Protein AF-A0A2R8AJE0-F1 (afdb_monomer_lite)

Organism: NCBI:txid1639690

Secondary structure (DSSP, 8-state):
-PPPGGGS----HHHHHHTTSPP----TT-----HHHHHHHHHHHHTTS-HHHHHHHHHHHHHHHHHHHHHHHHHHHHHHHHHHHHHHTT--SPPPS-HHHHHHHHHHHHHHHHHHHHT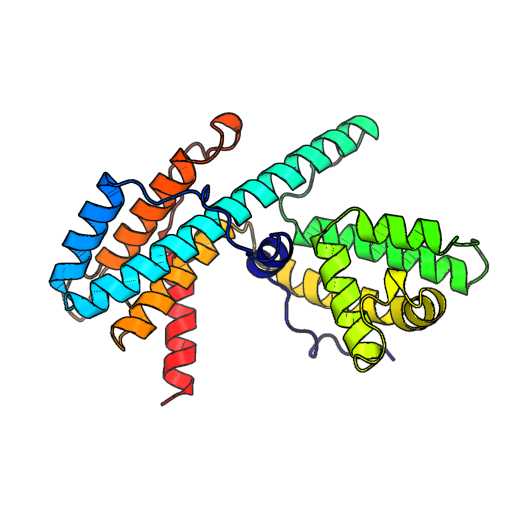TS----HHHHHHHHHTSHHHHHHHHHHHHHHTTTSSSSHHHH-HHHHHHHHHHHHHHHHHHHHHHHTS-S--HHHHHHHHHHHHHHHHHHSSPPPPS-BTTTTB--THHHHHHHHHHHHHHHHS-GGGS-SS---THHHHHHHHHHHHHHHHHT-

Structure (mmCIF, N/CA/C/O backbone):
data_AF-A0A2R8AJE0-F1
#
_entry.id   AF-A0A2R8AJE0-F1
#
loop_
_atom_site.group_PDB
_atom_site.id
_atom_site.type_symbol
_atom_site.label_atom_id
_atom_site.label_alt_id
_atom_site.label_comp_id
_atom_site.label_asym_id
_atom_site.label_entity_id
_atom_site.label_seq_id
_atom_site.pdbx_PDB_ins_code
_atom_site.Cartn_x
_atom_site.Cartn_y
_atom_site.Cartn_z
_atom_site.occupancy
_atom_site.B_iso_or_equiv
_atom_site.auth_seq_id
_atom_site.auth_comp_id
_atom_site.auth_asym_id
_atom_site.auth_atom_id
_atom_site.pdbx_PDB_model_num
ATOM 1 N N . MET A 1 1 ? -8.161 -15.740 24.443 1.00 36.78 1 MET A N 1
ATOM 2 C CA . MET A 1 1 ? -6.835 -16.372 24.273 1.00 36.78 1 MET A CA 1
ATOM 3 C C . MET A 1 1 ? -5.973 -15.339 23.579 1.00 36.78 1 MET A C 1
ATOM 5 O O . MET A 1 1 ? -6.320 -14.970 22.469 1.00 36.78 1 MET A O 1
ATOM 9 N N . SER A 1 2 ? -4.951 -14.802 24.247 1.00 36.38 2 SER A N 1
ATOM 10 C CA . SER A 1 2 ? -4.031 -13.832 23.642 1.00 36.38 2 SER A CA 1
ATOM 11 C C . SER A 1 2 ? -3.295 -14.514 22.491 1.00 36.38 2 SER A C 1
ATOM 13 O O . SER A 1 2 ? -2.619 -15.521 22.718 1.00 36.38 2 SER A O 1
ATOM 15 N N . CYS A 1 3 ? -3.469 -14.017 21.269 1.00 38.00 3 CYS A N 1
ATOM 16 C CA . CYS A 1 3 ? -2.674 -14.465 20.133 1.00 38.00 3 CYS A CA 1
ATOM 17 C C . CYS A 1 3 ? -1.205 -14.131 20.452 1.00 38.00 3 CYS A C 1
ATOM 19 O O . CYS A 1 3 ? -0.924 -12.968 20.743 1.00 38.00 3 CYS A O 1
ATOM 21 N N . PRO A 1 4 ? -0.278 -15.103 20.510 1.00 47.00 4 PRO A N 1
ATOM 22 C CA . PRO A 1 4 ? 1.131 -14.777 20.683 1.00 47.00 4 PRO A CA 1
ATOM 23 C C . PRO A 1 4 ? 1.577 -13.883 19.5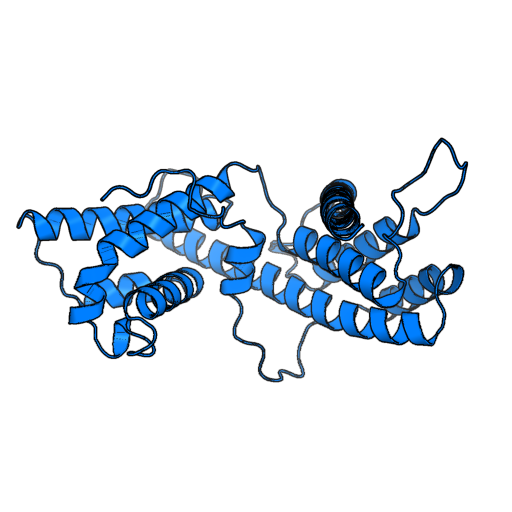17 1.00 47.00 4 PRO A C 1
ATOM 25 O O . PRO A 1 4 ? 1.268 -14.187 18.364 1.00 47.00 4 PRO A O 1
ATOM 28 N N . ASP A 1 5 ? 2.297 -12.800 19.834 1.00 49.22 5 ASP A N 1
ATOM 29 C CA . ASP A 1 5 ? 2.749 -11.745 18.905 1.00 49.22 5 ASP A CA 1
ATOM 30 C C . ASP A 1 5 ? 3.415 -12.278 17.612 1.00 49.22 5 ASP A C 1
ATOM 32 O O . ASP A 1 5 ? 3.471 -11.575 16.604 1.00 49.22 5 ASP A O 1
ATOM 36 N N . ASP A 1 6 ? 3.887 -13.527 17.620 1.00 51.53 6 ASP A N 1
ATOM 37 C CA . ASP A 1 6 ? 4.621 -14.178 16.533 1.00 51.53 6 ASP A CA 1
ATOM 38 C C . ASP A 1 6 ? 3.757 -14.678 15.354 1.00 51.53 6 ASP A C 1
ATOM 40 O O . ASP A 1 6 ? 4.317 -15.070 14.331 1.00 51.53 6 ASP A O 1
ATOM 44 N N . TYR A 1 7 ? 2.418 -14.683 15.451 1.00 57.47 7 TYR A N 1
ATOM 45 C CA . TYR A 1 7 ? 1.543 -15.237 14.392 1.00 57.47 7 TYR A CA 1
ATOM 46 C C . TYR A 1 7 ? 0.877 -14.208 13.468 1.00 57.47 7 TYR A C 1
ATOM 48 O O . TYR A 1 7 ? 0.262 -14.592 12.473 1.00 57.47 7 TYR A O 1
ATOM 56 N N . CYS A 1 8 ? 0.992 -12.913 13.759 1.00 65.12 8 CYS A N 1
ATOM 57 C CA . CYS A 1 8 ? 0.339 -11.873 12.966 1.00 65.12 8 CYS A CA 1
ATOM 58 C C . CYS A 1 8 ? 1.297 -11.285 11.917 1.00 65.12 8 CYS A C 1
ATOM 60 O O . CYS A 1 8 ? 2.291 -10.656 12.294 1.00 65.12 8 CYS A O 1
ATOM 62 N N . PRO A 1 9 ? 1.034 -11.445 10.603 1.00 80.69 9 PRO A N 1
ATOM 63 C CA . PRO A 1 9 ? 1.871 -10.831 9.582 1.00 80.69 9 PRO A CA 1
ATOM 64 C C . PRO A 1 9 ? 1.819 -9.303 9.706 1.00 80.69 9 PRO A C 1
ATOM 66 O O . PRO A 1 9 ? 0.759 -8.706 9.883 1.00 80.69 9 PRO A O 1
ATOM 69 N N . ALA A 1 10 ? 2.978 -8.651 9.609 1.00 85.88 10 ALA A N 1
ATOM 70 C CA . ALA A 1 10 ? 3.053 -7.199 9.711 1.00 85.88 10 ALA A CA 1
ATOM 71 C C . ALA A 1 10 ? 2.304 -6.524 8.548 1.00 85.88 10 ALA A C 1
ATOM 73 O O . ALA A 1 10 ? 2.638 -6.742 7.382 1.00 85.88 10 ALA A O 1
ATOM 74 N N . LEU A 1 11 ? 1.345 -5.650 8.865 1.00 87.75 11 LEU A N 1
ATOM 75 C CA . LEU A 1 11 ? 0.641 -4.844 7.867 1.00 87.75 11 LEU A CA 1
ATOM 76 C C . LEU A 1 11 ? 1.473 -3.605 7.529 1.00 87.75 11 LEU A C 1
ATOM 78 O O . LEU A 1 11 ? 1.475 -2.608 8.254 1.00 87.75 11 LEU A O 1
ATOM 82 N N . GLU A 1 12 ? 2.231 -3.685 6.436 1.00 86.75 12 GLU A N 1
ATOM 83 C CA . GLU A 1 12 ? 3.050 -2.572 5.960 1.00 86.75 12 GLU A CA 1
ATOM 84 C C . GLU A 1 12 ? 2.194 -1.400 5.469 1.00 86.75 12 GLU A C 1
ATOM 86 O O . GLU A 1 12 ? 1.116 -1.586 4.907 1.00 86.75 12 GLU A O 1
ATOM 91 N N . GLU A 1 13 ? 2.723 -0.180 5.595 1.00 85.81 13 GLU A N 1
ATOM 92 C CA . GLU A 1 13 ? 2.052 1.040 5.129 1.00 85.81 13 GLU A CA 1
ATOM 93 C C . GLU A 1 13 ? 1.597 0.939 3.664 1.00 85.81 13 GLU A C 1
ATOM 95 O O . GLU A 1 13 ? 0.518 1.404 3.305 1.00 85.81 13 GLU A O 1
ATOM 100 N N . THR A 1 14 ? 2.410 0.304 2.819 1.00 83.62 14 THR A N 1
ATOM 101 C CA . THR A 1 14 ? 2.104 0.054 1.407 1.00 83.62 14 THR A CA 1
ATOM 102 C C . THR A 1 14 ? 0.804 -0.731 1.243 1.00 83.62 14 THR A C 1
ATOM 104 O O . THR A 1 14 ? -0.043 -0.334 0.448 1.00 83.62 14 THR A O 1
ATOM 107 N N . LEU A 1 15 ? 0.620 -1.795 2.030 1.00 86.12 15 LEU A N 1
ATOM 108 C CA . LEU A 1 15 ? -0.577 -2.634 1.998 1.00 86.12 15 LEU A CA 1
ATOM 109 C C . LEU A 1 15 ? -1.791 -1.894 2.573 1.00 86.12 15 LEU A C 1
ATOM 111 O O . LEU A 1 15 ? -2.867 -1.912 1.983 1.00 86.12 15 LEU A O 1
ATOM 115 N N . LEU A 1 16 ? -1.610 -1.187 3.692 1.00 88.19 16 LEU A N 1
ATOM 116 C CA . LEU A 1 16 ? -2.672 -0.369 4.289 1.00 88.19 16 LEU A CA 1
ATOM 117 C C . LEU A 1 16 ? -3.170 0.699 3.308 1.00 88.19 16 LEU A C 1
ATOM 119 O O . LEU A 1 16 ? -4.370 0.910 3.170 1.00 88.19 16 LEU A O 1
ATOM 123 N N . THR A 1 17 ? -2.250 1.332 2.581 1.00 86.81 17 THR A N 1
ATOM 124 C CA . THR A 1 17 ? -2.582 2.336 1.564 1.00 86.81 17 THR A CA 1
ATOM 125 C C . THR A 1 17 ? -3.307 1.700 0.377 1.00 86.81 17 THR A C 1
ATOM 127 O O . THR A 1 17 ? -4.302 2.252 -0.079 1.00 86.81 17 THR A O 1
ATOM 130 N N . SER A 1 18 ? -2.868 0.528 -0.106 1.00 84.44 18 SER A N 1
ATOM 131 C CA . SER A 1 18 ? -3.540 -0.144 -1.228 1.00 84.44 18 SER A CA 1
ATOM 132 C C . SER A 1 18 ? -4.960 -0.589 -0.884 1.00 84.44 18 SER A C 1
ATOM 134 O O . SER A 1 18 ? -5.849 -0.504 -1.725 1.00 84.44 18 SER A O 1
ATOM 136 N N . LEU A 1 19 ? -5.196 -0.999 0.365 1.00 85.94 19 LEU A N 1
ATOM 137 C CA . LEU A 1 19 ? -6.532 -1.343 0.853 1.00 85.94 19 LEU A CA 1
ATOM 138 C C . LEU A 1 19 ? -7.475 -0.137 0.911 1.00 85.94 19 LEU A C 1
ATOM 140 O O . LEU A 1 19 ? -8.677 -0.336 1.002 1.00 85.94 19 LEU A O 1
ATOM 144 N N . GLY A 1 20 ? -6.981 1.099 0.845 1.00 80.69 20 GLY A N 1
ATOM 145 C CA . GLY A 1 20 ? -7.824 2.298 0.808 1.00 80.69 20 GLY A CA 1
ATOM 146 C C . GLY A 1 20 ? -8.333 2.664 -0.584 1.00 80.69 20 GLY A C 1
ATOM 147 O O . GLY A 1 20 ? -9.181 3.542 -0.713 1.00 80.69 20 GLY A O 1
ATOM 148 N N . ILE A 1 21 ? -7.829 2.005 -1.629 1.00 81.06 21 ILE A N 1
ATOM 149 C CA . ILE A 1 21 ? -8.121 2.344 -3.025 1.00 81.06 21 ILE A CA 1
ATOM 150 C C . ILE A 1 21 ? -9.290 1.496 -3.512 1.00 81.06 21 ILE A C 1
ATOM 152 O O . ILE A 1 21 ? -9.256 0.272 -3.394 1.00 81.06 21 ILE A O 1
ATOM 156 N N . ALA A 1 22 ? -10.334 2.133 -4.047 1.00 68.12 22 ALA A N 1
ATOM 157 C CA . ALA A 1 22 ? -11.522 1.445 -4.550 1.00 68.12 22 ALA A CA 1
ATOM 158 C C . ALA A 1 22 ? -11.162 0.316 -5.535 1.00 68.12 22 ALA A C 1
ATOM 160 O O . ALA A 1 22 ? -10.259 0.473 -6.361 1.00 68.12 22 ALA A O 1
ATOM 161 N N . ASP A 1 23 ? -11.879 -0.815 -5.454 1.00 60.97 23 ASP A N 1
ATOM 162 C CA . ASP A 1 23 ? -11.624 -1.946 -6.346 1.00 60.97 23 ASP A CA 1
ATOM 163 C C . ASP A 1 23 ? -11.827 -1.519 -7.797 1.00 60.97 23 ASP A C 1
ATOM 165 O O . ASP A 1 23 ? -12.808 -0.875 -8.173 1.00 60.97 23 ASP A O 1
ATOM 169 N N . PHE A 1 24 ? -10.823 -1.839 -8.600 1.00 51.38 24 PHE A N 1
ATOM 170 C CA . PHE A 1 24 ? -10.558 -1.273 -9.909 1.00 51.38 24 PHE A CA 1
ATOM 171 C C . PHE A 1 24 ? -11.566 -1.711 -10.987 1.00 51.38 24 PHE A C 1
ATOM 173 O O . PHE A 1 24 ? -11.232 -2.451 -11.908 1.00 51.38 24 PHE A O 1
ATOM 180 N N . GLY A 1 25 ? -12.791 -1.197 -10.933 1.00 42.88 25 GLY A N 1
ATOM 181 C CA . GLY A 1 25 ? -13.736 -1.248 -12.044 1.00 42.88 25 GLY A CA 1
ATOM 182 C C . GLY A 1 25 ? -13.480 -0.106 -13.028 1.00 42.88 25 GLY A C 1
ATOM 183 O O . GLY A 1 25 ? -13.962 0.993 -12.803 1.00 42.88 25 GLY A O 1
ATOM 184 N N . TRP A 1 26 ? -12.700 -0.354 -14.088 1.00 42.38 26 TRP A N 1
ATOM 185 C CA . TRP A 1 26 ? -12.749 0.369 -15.375 1.00 42.38 26 TRP A CA 1
ATOM 186 C C . TRP A 1 26 ? -13.034 1.886 -15.301 1.00 42.38 26 TRP A C 1
ATOM 188 O O . TRP A 1 26 ? -14.099 2.348 -15.700 1.00 42.38 26 TRP A O 1
ATOM 198 N N . VAL A 1 27 ? -12.065 2.681 -14.845 1.00 46.44 27 VAL A N 1
ATOM 199 C CA . VAL A 1 27 ? -12.122 4.143 -15.008 1.00 46.44 27 VAL A CA 1
ATOM 200 C C . VAL A 1 27 ? -11.099 4.520 -16.072 1.00 46.44 27 VAL A C 1
ATOM 202 O O . VAL A 1 27 ? -9.910 4.259 -15.898 1.00 46.44 27 VAL A O 1
ATOM 205 N N . ALA A 1 28 ? -11.570 5.071 -17.190 1.00 48.81 28 ALA A N 1
ATOM 206 C CA . ALA A 1 28 ? -10.742 5.489 -18.323 1.00 48.81 28 ALA A CA 1
ATOM 207 C C . ALA A 1 28 ? -9.856 6.718 -18.012 1.00 48.81 28 ALA A C 1
ATOM 209 O O . ALA A 1 28 ? -8.933 7.002 -18.766 1.00 48.81 28 ALA A O 1
ATOM 210 N N . ASP A 1 29 ? -10.087 7.386 -16.877 1.00 60.59 29 ASP A N 1
ATOM 211 C CA . ASP A 1 29 ? -9.418 8.629 -16.459 1.00 60.59 29 ASP A CA 1
ATOM 212 C C . ASP A 1 29 ? -8.249 8.408 -15.487 1.00 60.59 29 ASP A C 1
ATOM 214 O O . ASP A 1 29 ? -7.943 9.263 -14.653 1.00 60.59 29 ASP A O 1
ATOM 218 N N . ARG A 1 30 ? -7.593 7.244 -15.530 1.00 73.75 30 ARG A N 1
ATOM 219 C CA . ARG A 1 30 ? -6.432 7.031 -14.661 1.00 73.75 30 ARG A CA 1
ATOM 220 C C . ARG A 1 30 ? -5.237 7.836 -15.128 1.00 73.75 30 ARG A C 1
ATOM 222 O O . ARG A 1 30 ? -4.986 7.981 -16.322 1.00 73.75 30 ARG A O 1
ATOM 229 N N . ALA A 1 31 ? -4.464 8.299 -14.153 1.00 87.00 31 ALA A N 1
ATOM 230 C CA . ALA A 1 31 ? -3.194 8.936 -14.422 1.00 87.00 31 ALA A CA 1
ATOM 231 C C . ALA A 1 31 ? -2.287 8.001 -15.229 1.00 87.00 31 ALA A C 1
ATOM 233 O O . ALA A 1 31 ? -2.092 6.835 -14.880 1.00 87.00 31 ALA A O 1
ATOM 234 N N . ALA A 1 32 ? -1.737 8.541 -16.309 1.00 90.69 32 ALA A N 1
ATOM 235 C CA . ALA A 1 32 ? -0.823 7.845 -17.193 1.00 90.69 32 ALA A CA 1
ATOM 236 C C . ALA A 1 32 ? 0.596 8.388 -17.023 1.00 90.69 32 ALA A C 1
ATOM 238 O O . ALA A 1 32 ? 0.799 9.554 -16.676 1.00 90.69 32 ALA A O 1
ATOM 239 N N . ILE A 1 33 ? 1.571 7.525 -17.303 1.00 92.94 33 ILE A N 1
ATOM 240 C CA . ILE A 1 33 ? 2.968 7.923 -17.477 1.00 92.94 33 ILE A CA 1
ATOM 241 C C . ILE A 1 33 ? 3.020 8.878 -18.676 1.00 92.94 33 ILE A C 1
ATOM 243 O O . ILE A 1 33 ? 2.341 8.658 -19.681 1.00 92.94 33 ILE A O 1
ATOM 247 N N . SER A 1 34 ? 3.805 9.945 -18.577 1.00 94.00 34 SER A N 1
ATOM 248 C CA . SER A 1 34 ? 3.948 10.921 -19.650 1.00 94.00 34 SER A CA 1
ATOM 249 C C . SER A 1 34 ? 4.614 10.293 -20.880 1.00 94.00 34 SER A C 1
ATOM 251 O O . SER A 1 34 ? 5.524 9.471 -20.760 1.00 94.00 34 SER A O 1
ATOM 253 N N . GLU A 1 35 ? 4.206 10.712 -22.081 1.00 94.44 35 GLU A N 1
ATOM 254 C CA . GLU A 1 35 ? 4.811 10.226 -23.332 1.00 94.44 35 GLU A CA 1
ATOM 255 C C . GLU A 1 35 ? 6.345 10.390 -23.388 1.00 94.44 35 GLU A C 1
ATOM 257 O O . GLU A 1 35 ? 7.030 9.448 -23.794 1.00 94.44 35 GLU A O 1
ATOM 262 N N . PRO A 1 36 ? 6.944 11.511 -22.925 1.00 94.88 36 PRO A N 1
ATOM 263 C CA . PRO A 1 36 ? 8.402 11.638 -22.864 1.00 94.88 36 PRO A CA 1
ATOM 264 C C . PRO A 1 36 ? 9.073 10.579 -21.976 1.00 94.88 36 PRO A C 1
ATOM 266 O O . PRO A 1 36 ? 10.117 10.026 -22.343 1.00 94.88 36 PRO A O 1
ATOM 269 N N . SER A 1 37 ? 8.478 10.277 -20.819 1.00 93.94 37 SER A N 1
ATOM 270 C CA . SER A 1 37 ? 8.976 9.247 -19.906 1.00 93.94 37 SER A CA 1
ATOM 271 C C . SER A 1 37 ? 8.782 7.850 -20.493 1.00 93.94 37 SER A C 1
ATOM 273 O O . SER A 1 37 ? 9.719 7.056 -20.454 1.00 93.94 37 SER A O 1
ATOM 275 N N . LEU A 1 38 ? 7.633 7.557 -21.116 1.00 94.88 38 LEU A N 1
ATOM 276 C CA . LEU A 1 38 ? 7.371 6.285 -21.804 1.00 94.88 38 LEU A CA 1
ATOM 277 C C . LEU A 1 38 ? 8.404 6.000 -22.900 1.00 94.88 38 LEU A C 1
ATOM 279 O O . LEU A 1 38 ? 8.957 4.900 -22.960 1.00 94.88 38 LEU A O 1
ATOM 283 N N . GLU A 1 39 ? 8.696 6.994 -23.736 1.00 95.12 39 GLU A N 1
ATOM 284 C CA . GLU A 1 39 ? 9.679 6.884 -24.815 1.00 95.12 39 GLU A CA 1
ATOM 285 C C . GLU A 1 39 ? 11.100 6.660 -24.271 1.00 95.12 39 GLU A C 1
ATOM 287 O O . GLU A 1 39 ? 11.865 5.845 -24.793 1.00 95.12 39 GLU A O 1
ATOM 292 N N . THR A 1 40 ? 11.456 7.346 -23.183 1.00 92.94 40 THR A N 1
ATOM 293 C CA . THR A 1 40 ? 12.766 7.184 -22.535 1.00 92.94 40 THR A CA 1
ATOM 294 C C . THR A 1 40 ? 12.901 5.808 -21.884 1.00 92.94 40 THR A C 1
ATOM 296 O O . THR A 1 40 ? 13.918 5.136 -22.062 1.00 92.94 40 THR A O 1
ATOM 299 N N . ILE A 1 41 ? 11.864 5.350 -21.176 1.00 93.31 41 ILE A N 1
ATOM 300 C CA . ILE A 1 41 ? 11.814 4.016 -20.566 1.00 93.31 41 ILE A CA 1
ATOM 301 C C . ILE A 1 41 ? 11.946 2.940 -21.647 1.00 93.31 41 ILE A C 1
ATOM 303 O O . ILE A 1 41 ? 12.745 2.018 -21.489 1.00 93.31 41 ILE A O 1
ATOM 307 N N . ARG A 1 42 ? 11.235 3.078 -22.773 1.00 94.31 42 ARG A N 1
ATOM 308 C CA . ARG A 1 42 ? 11.327 2.139 -23.899 1.00 94.31 42 ARG A CA 1
ATOM 309 C C . ARG A 1 42 ? 12.762 2.011 -24.408 1.00 94.31 42 ARG A C 1
ATOM 311 O O . ARG A 1 42 ? 13.292 0.904 -24.429 1.00 94.31 42 ARG A O 1
ATOM 318 N N . LYS A 1 43 ? 13.421 3.133 -24.711 1.00 91.25 43 LYS A N 1
ATOM 319 C CA . LYS A 1 43 ? 14.826 3.156 -25.165 1.00 91.25 43 LYS A CA 1
ATOM 320 C C . LYS A 1 43 ? 15.782 2.495 -24.177 1.00 91.25 43 LYS A C 1
ATOM 322 O O . LYS A 1 43 ? 16.697 1.779 -24.576 1.00 91.25 43 LYS A O 1
ATOM 327 N N . LEU A 1 44 ? 15.576 2.724 -22.880 1.00 88.88 44 LEU A N 1
ATOM 328 C CA . LEU A 1 44 ? 16.376 2.096 -21.831 1.00 88.88 44 LEU A CA 1
ATOM 329 C C . LEU A 1 44 ? 16.206 0.565 -21.832 1.00 88.88 44 LEU A C 1
ATOM 331 O O . LEU A 1 44 ? 17.197 -0.162 -21.707 1.00 88.88 44 LEU A O 1
ATOM 335 N N . LEU A 1 45 ? 14.979 0.074 -22.021 1.00 89.75 45 LEU A N 1
ATOM 336 C CA . LEU A 1 45 ? 14.648 -1.354 -22.018 1.00 89.75 45 LEU A CA 1
ATOM 337 C C . LEU A 1 45 ? 15.094 -2.097 -23.286 1.00 89.75 45 LEU A C 1
ATOM 339 O O . LEU A 1 45 ? 15.503 -3.254 -23.186 1.00 89.75 45 LEU A O 1
ATOM 343 N N . GLU A 1 46 ? 15.085 -1.447 -24.453 1.00 90.19 46 GLU A N 1
ATOM 344 C CA . GLU A 1 46 ? 15.510 -2.029 -25.745 1.00 90.19 46 GLU A CA 1
ATOM 345 C C . GLU A 1 46 ? 16.946 -2.562 -25.736 1.00 90.19 46 GLU A C 1
ATOM 347 O O . GLU A 1 46 ? 17.298 -3.452 -26.506 1.00 90.19 46 GLU A O 1
ATOM 352 N N . THR A 1 47 ? 17.779 -2.073 -24.818 1.00 82.75 47 THR A N 1
ATOM 353 C CA . THR A 1 47 ? 19.150 -2.568 -24.646 1.00 82.75 47 THR A CA 1
ATOM 354 C C . THR A 1 47 ? 19.229 -3.966 -24.023 1.00 82.75 47 THR A C 1
ATOM 356 O O . THR A 1 47 ? 20.295 -4.584 -24.061 1.00 82.75 47 THR A O 1
ATOM 359 N N . ARG A 1 48 ? 18.143 -4.465 -23.411 1.00 83.25 48 ARG A N 1
ATOM 360 C CA . ARG A 1 48 ? 18.126 -5.714 -22.623 1.00 83.25 48 ARG A CA 1
ATOM 361 C C . ARG A 1 48 ? 16.959 -6.647 -22.925 1.00 83.25 48 ARG A C 1
ATOM 363 O O . ARG A 1 48 ? 17.081 -7.833 -22.635 1.00 83.25 48 ARG A O 1
ATOM 370 N N . LEU A 1 49 ? 15.850 -6.133 -23.447 1.00 87.94 49 LEU A N 1
ATOM 371 C CA . LEU A 1 49 ? 14.612 -6.883 -23.637 1.00 87.94 49 LEU A CA 1
ATOM 372 C C . LEU A 1 49 ? 14.204 -6.932 -25.108 1.00 87.94 49 LEU A C 1
ATOM 374 O O . LEU A 1 49 ? 14.504 -6.035 -25.895 1.00 87.94 49 LEU A O 1
ATOM 378 N N . THR A 1 50 ? 13.476 -7.986 -25.465 1.00 92.31 50 THR A N 1
ATOM 379 C CA . THR A 1 50 ? 12.795 -8.087 -26.762 1.00 92.31 50 THR A CA 1
ATOM 380 C C . THR A 1 50 ? 11.574 -7.166 -26.811 1.00 92.31 50 THR A C 1
ATOM 382 O O . THR A 1 50 ? 11.024 -6.794 -25.774 1.00 92.31 50 THR A O 1
ATOM 385 N N . GLN A 1 51 ? 11.106 -6.826 -28.015 1.00 93.19 51 GLN A N 1
ATOM 386 C CA . GLN A 1 51 ? 9.930 -5.962 -28.190 1.00 93.19 51 GLN A CA 1
ATOM 387 C C . GLN A 1 51 ? 8.668 -6.532 -27.519 1.00 93.19 51 GLN A C 1
ATOM 389 O O . GLN A 1 51 ? 7.919 -5.778 -26.902 1.00 93.19 51 GLN A O 1
ATOM 394 N N . ASP A 1 52 ? 8.476 -7.854 -27.537 1.00 93.12 52 ASP A N 1
ATOM 395 C CA . ASP A 1 52 ? 7.340 -8.504 -26.869 1.00 93.12 52 ASP A CA 1
ATOM 396 C C . ASP A 1 52 ? 7.410 -8.348 -25.341 1.00 93.12 52 ASP A C 1
ATOM 398 O O . ASP A 1 52 ? 6.425 -7.990 -24.694 1.00 93.12 52 ASP A O 1
ATOM 402 N N . GLN A 1 53 ? 8.596 -8.543 -24.755 1.00 92.31 53 GLN A N 1
ATOM 403 C CA . GLN A 1 53 ? 8.821 -8.353 -23.317 1.00 92.31 53 GLN A CA 1
ATOM 404 C C . GLN A 1 53 ? 8.636 -6.895 -22.897 1.00 92.31 53 GLN A C 1
ATOM 406 O O . GLN A 1 53 ? 8.087 -6.627 -21.830 1.00 92.31 53 GLN A O 1
ATOM 411 N N . ILE A 1 54 ? 9.069 -5.955 -23.740 1.00 93.19 54 ILE A N 1
ATOM 412 C CA . ILE A 1 54 ? 8.842 -4.525 -23.527 1.00 93.19 54 ILE A CA 1
ATOM 413 C C . ILE A 1 54 ? 7.345 -4.231 -23.565 1.00 93.19 54 ILE A C 1
ATOM 415 O O . ILE A 1 54 ? 6.850 -3.567 -22.663 1.00 93.19 54 ILE A O 1
ATOM 419 N N . GLY A 1 55 ? 6.604 -4.756 -24.543 1.00 90.56 55 GLY A N 1
ATOM 420 C CA . GLY A 1 55 ? 5.153 -4.575 -24.629 1.00 90.56 55 GLY A CA 1
ATOM 421 C C . GLY A 1 55 ? 4.422 -5.021 -23.359 1.00 90.56 55 GLY A C 1
ATOM 422 O O . GLY A 1 55 ? 3.605 -4.269 -22.823 1.00 90.56 55 GLY A O 1
ATOM 423 N N . LEU A 1 56 ? 4.767 -6.203 -22.834 1.00 89.75 56 LEU A N 1
ATOM 424 C CA . LEU A 1 56 ? 4.219 -6.718 -21.574 1.00 89.75 56 LEU A CA 1
ATOM 425 C C . LEU A 1 56 ? 4.578 -5.818 -20.385 1.00 89.75 56 LEU A C 1
ATOM 427 O O . LEU A 1 56 ? 3.689 -5.369 -19.659 1.00 89.75 56 LEU A O 1
ATOM 431 N N . LEU A 1 57 ? 5.866 -5.494 -20.233 1.00 92.69 57 LEU A N 1
ATOM 432 C CA . LEU A 1 57 ? 6.358 -4.664 -19.136 1.00 92.69 57 LEU A CA 1
ATOM 433 C C . LEU A 1 57 ? 5.734 -3.263 -19.154 1.00 92.69 57 LEU A C 1
ATOM 435 O O . LEU A 1 57 ? 5.342 -2.758 -18.110 1.00 92.69 57 LEU A O 1
ATOM 439 N N . MET A 1 58 ? 5.601 -2.631 -20.318 1.00 92.69 58 MET A N 1
ATOM 440 C CA . MET A 1 58 ? 5.013 -1.293 -20.431 1.00 92.69 58 MET A CA 1
ATOM 441 C C . MET A 1 58 ? 3.525 -1.286 -20.055 1.00 92.69 58 MET A C 1
ATOM 443 O O . MET A 1 58 ? 3.069 -0.351 -19.394 1.00 92.69 58 MET A O 1
ATOM 447 N N . ALA A 1 59 ? 2.774 -2.332 -20.418 1.00 88.81 59 ALA A N 1
ATOM 448 C CA . ALA A 1 59 ? 1.374 -2.474 -20.020 1.00 88.81 59 ALA A CA 1
ATOM 449 C C . ALA A 1 59 ? 1.222 -2.658 -18.499 1.00 88.81 59 ALA A C 1
ATOM 451 O O . ALA A 1 59 ? 0.315 -2.078 -17.896 1.00 88.81 59 ALA A O 1
ATOM 452 N N . ASP A 1 60 ? 2.117 -3.432 -17.879 1.00 90.56 60 ASP A N 1
ATOM 453 C CA . ASP A 1 60 ? 2.204 -3.549 -16.423 1.00 90.56 60 ASP A CA 1
ATOM 454 C C . ASP A 1 60 ? 2.547 -2.197 -15.786 1.00 90.56 60 ASP A C 1
ATOM 456 O O . ASP A 1 60 ? 1.827 -1.733 -14.902 1.00 90.56 60 ASP A O 1
ATOM 460 N N . LEU A 1 61 ? 3.585 -1.508 -16.268 1.00 91.44 61 LEU A N 1
ATOM 461 C CA . LEU A 1 61 ? 4.008 -0.220 -15.714 1.00 91.44 61 LEU A CA 1
ATOM 462 C C . LEU A 1 61 ? 2.913 0.839 -15.767 1.00 91.44 61 LEU A C 1
ATOM 464 O O . LEU A 1 61 ? 2.768 1.579 -14.799 1.00 91.44 61 LEU A O 1
ATOM 468 N N . GLY A 1 62 ? 2.108 0.883 -16.830 1.00 90.56 62 GLY A N 1
ATOM 469 C CA . GLY A 1 62 ? 0.945 1.769 -16.888 1.00 90.56 62 GLY A CA 1
ATOM 470 C C . GLY A 1 62 ? -0.052 1.504 -15.753 1.00 90.56 62 GLY A C 1
ATOM 471 O O . GLY A 1 62 ? -0.496 2.441 -15.089 1.00 90.56 62 GLY A O 1
ATOM 472 N N . ARG A 1 63 ? -0.358 0.228 -15.468 1.00 88.31 63 ARG A N 1
ATOM 473 C CA . ARG A 1 63 ? -1.240 -0.155 -14.349 1.00 88.31 63 ARG A CA 1
ATOM 474 C C . ARG A 1 63 ? -0.626 0.180 -12.995 1.00 88.31 63 ARG A C 1
ATOM 476 O O . ARG A 1 63 ? -1.289 0.802 -12.169 1.00 88.31 63 ARG A O 1
ATOM 483 N N . GLY A 1 64 ? 0.634 -0.201 -12.785 1.00 90.25 64 GLY A N 1
ATOM 484 C CA . GLY A 1 64 ? 1.356 0.079 -11.546 1.00 90.25 64 GLY A CA 1
ATOM 485 C C . GLY A 1 64 ? 1.492 1.580 -11.281 1.00 90.25 64 GLY A C 1
ATOM 486 O O . GLY A 1 64 ? 1.340 2.028 -10.147 1.00 90.25 64 GLY A O 1
ATOM 487 N N . PHE A 1 65 ? 1.710 2.381 -12.324 1.00 92.88 65 PHE A N 1
ATOM 488 C CA . PHE A 1 65 ? 1.773 3.833 -12.201 1.00 92.88 65 PHE A CA 1
ATOM 489 C C . PHE A 1 65 ? 0.445 4.434 -11.750 1.00 92.88 65 PHE A C 1
ATOM 491 O O . PHE A 1 65 ? 0.417 5.185 -10.777 1.00 92.88 65 PHE A O 1
ATOM 498 N N . ALA A 1 66 ? -0.656 4.052 -12.397 1.00 89.94 66 ALA A N 1
ATOM 499 C CA . ALA A 1 66 ? -1.982 4.508 -12.007 1.00 89.94 66 ALA A CA 1
ATOM 500 C C . ALA A 1 66 ? -2.298 4.162 -10.541 1.00 89.94 66 ALA A C 1
ATOM 502 O O . ALA A 1 66 ? -2.688 5.037 -9.773 1.00 89.94 66 ALA A O 1
ATOM 503 N N . SER A 1 67 ? -2.036 2.920 -10.119 1.00 89.06 67 SER A N 1
ATOM 504 C CA . SER A 1 67 ? -2.229 2.511 -8.724 1.00 89.06 67 SER A CA 1
ATOM 505 C C . SER A 1 67 ? -1.348 3.298 -7.751 1.00 89.06 67 SER A C 1
ATOM 507 O O . SER A 1 67 ? -1.803 3.645 -6.667 1.00 89.06 67 SER A O 1
ATOM 509 N N . ALA A 1 68 ? -0.109 3.632 -8.121 1.00 91.12 68 ALA A N 1
ATOM 510 C CA . ALA A 1 68 ? 0.754 4.464 -7.286 1.00 91.12 68 ALA A CA 1
ATOM 511 C C . ALA A 1 68 ? 0.243 5.907 -7.146 1.00 91.12 68 ALA A C 1
ATOM 513 O O . ALA A 1 68 ? 0.378 6.502 -6.075 1.00 91.12 68 ALA A O 1
ATOM 514 N N . VAL A 1 69 ? -0.349 6.466 -8.205 1.00 91.19 69 VAL A N 1
ATOM 515 C CA . VAL A 1 69 ? -1.013 7.774 -8.150 1.00 91.19 69 VAL A CA 1
ATOM 516 C C . VAL A 1 69 ? -2.213 7.712 -7.212 1.00 91.19 69 VAL A C 1
ATOM 518 O O . VAL A 1 69 ? -2.308 8.555 -6.321 1.00 91.19 69 VAL A O 1
ATOM 521 N N . ASP A 1 70 ? -3.061 6.691 -7.342 1.00 89.00 70 ASP A N 1
ATOM 522 C CA . ASP A 1 70 ? -4.218 6.490 -6.463 1.00 89.00 70 ASP A CA 1
ATOM 523 C C . ASP A 1 70 ? -3.777 6.340 -4.997 1.00 89.00 70 ASP A C 1
ATOM 525 O O . ASP A 1 70 ? -4.350 6.966 -4.107 1.00 89.00 70 ASP A O 1
ATOM 529 N N . MET A 1 71 ? -2.696 5.590 -4.738 1.00 89.19 71 MET A N 1
ATOM 530 C CA . MET A 1 71 ? -2.080 5.485 -3.409 1.00 89.19 71 MET A CA 1
ATOM 531 C C . MET A 1 71 ? -1.668 6.856 -2.873 1.00 89.19 71 MET A C 1
ATOM 533 O O . MET A 1 71 ? -2.008 7.206 -1.745 1.00 89.19 71 MET A O 1
ATOM 537 N N . ALA A 1 72 ? -0.933 7.641 -3.661 1.00 88.81 72 ALA A N 1
ATOM 538 C CA . ALA A 1 72 ? -0.455 8.951 -3.237 1.00 88.81 72 ALA A CA 1
ATOM 539 C C . ALA A 1 72 ? -1.609 9.942 -3.000 1.00 88.81 72 ALA A C 1
ATOM 541 O O . ALA A 1 72 ? -1.597 10.677 -2.013 1.00 88.81 72 ALA A O 1
ATOM 542 N N . GLN A 1 73 ? -2.627 9.941 -3.862 1.00 88.06 73 GLN A N 1
ATOM 543 C CA . GLN A 1 73 ? -3.821 10.771 -3.705 1.00 88.06 73 GLN A CA 1
ATOM 544 C C . GLN A 1 73 ? -4.634 10.373 -2.473 1.00 88.06 73 GLN A C 1
ATOM 546 O O . GLN A 1 73 ? -5.033 11.247 -1.704 1.00 88.06 73 GLN A O 1
ATOM 551 N N . PHE A 1 74 ? -4.818 9.072 -2.243 1.00 86.75 74 PHE A N 1
ATOM 552 C CA . PHE A 1 74 ? -5.479 8.557 -1.049 1.00 86.75 74 PHE A CA 1
ATOM 553 C C . PHE A 1 74 ? -4.759 9.012 0.226 1.00 86.75 74 PHE A C 1
ATOM 555 O O . PHE A 1 74 ? -5.394 9.532 1.144 1.00 86.75 74 PHE A O 1
ATOM 562 N N . GLN A 1 75 ? -3.425 8.910 0.264 1.00 84.44 75 GLN A N 1
ATOM 563 C CA . GLN A 1 75 ? -2.648 9.429 1.389 1.00 84.44 75 GLN A CA 1
ATOM 564 C C . GLN A 1 75 ? -2.859 10.930 1.587 1.00 84.44 75 GLN A C 1
ATOM 566 O O . GLN A 1 75 ? -3.105 11.360 2.710 1.00 84.44 75 GLN A O 1
ATOM 571 N N . ILE A 1 76 ? -2.792 11.731 0.520 1.00 85.06 76 ILE A N 1
ATOM 572 C CA . ILE A 1 76 ? -3.029 13.179 0.603 1.00 85.06 76 ILE A CA 1
ATOM 573 C C . ILE A 1 76 ? -4.425 13.478 1.167 1.00 85.06 76 ILE A C 1
ATOM 575 O O . ILE A 1 76 ? -4.543 14.339 2.038 1.00 85.06 76 ILE A O 1
ATOM 579 N N . GLY A 1 77 ? -5.457 12.764 0.710 1.00 83.44 77 GLY A N 1
ATOM 580 C CA . GLY A 1 77 ? -6.830 12.918 1.195 1.00 83.44 77 GLY A CA 1
ATOM 581 C C . GLY A 1 77 ? -6.949 12.646 2.695 1.00 83.44 77 GLY A C 1
ATOM 582 O O . GLY A 1 77 ? -7.425 13.504 3.435 1.00 83.44 77 GLY A O 1
ATOM 583 N N . LEU A 1 78 ? -6.406 11.518 3.165 1.00 80.25 78 LEU A N 1
ATOM 584 C CA . LEU A 1 78 ? -6.363 11.186 4.595 1.00 80.25 78 LEU A CA 1
ATOM 585 C C . LEU A 1 78 ? -5.659 12.263 5.421 1.00 80.25 78 LEU A C 1
ATOM 587 O O . LEU A 1 78 ? -6.121 12.664 6.487 1.00 80.25 78 LEU A O 1
ATOM 591 N N . TRP A 1 79 ? -4.523 12.747 4.927 1.00 78.12 79 TRP A N 1
ATOM 592 C CA . TRP A 1 79 ? -3.769 13.806 5.580 1.00 78.12 79 TRP A CA 1
ATOM 593 C C . TRP A 1 79 ? -4.566 15.103 5.718 1.00 78.12 79 TRP A C 1
ATOM 595 O O . TRP A 1 79 ? -4.500 15.755 6.760 1.00 78.12 79 TRP A O 1
ATOM 605 N N . GLN A 1 80 ? -5.307 15.485 4.679 1.00 81.12 80 GLN A N 1
ATOM 606 C CA . GLN A 1 80 ? -6.169 16.668 4.690 1.00 81.12 80 GLN A CA 1
ATOM 607 C C . GLN A 1 80 ? -7.335 16.515 5.670 1.00 81.12 80 GLN A C 1
ATOM 609 O O . GLN A 1 80 ? -7.609 17.432 6.447 1.00 81.12 80 GLN A O 1
ATOM 614 N N . GLU A 1 81 ? -7.998 15.362 5.649 1.00 79.88 81 GLU A N 1
ATOM 615 C CA . GLU A 1 81 ? -9.104 15.038 6.548 1.00 79.88 81 GLU A CA 1
ATOM 616 C C . GLU A 1 81 ? -8.657 15.110 8.014 1.00 79.88 81 GLU A C 1
ATOM 618 O O . GLU A 1 81 ? -9.259 15.807 8.833 1.00 79.88 81 GLU A O 1
ATOM 623 N N . LEU A 1 82 ? -7.520 14.492 8.335 1.00 73.50 82 LEU A N 1
ATOM 624 C CA . LEU A 1 82 ? -6.976 14.492 9.690 1.00 73.50 82 LEU A CA 1
ATOM 625 C C . LEU A 1 82 ? -6.478 15.861 10.138 1.00 73.50 82 LEU A C 1
ATOM 627 O O . LEU A 1 82 ? -6.663 16.217 11.300 1.00 73.50 82 LEU A O 1
ATOM 631 N N . ALA A 1 83 ? -5.865 16.640 9.244 1.00 73.69 83 ALA A N 1
ATOM 632 C CA . ALA A 1 83 ? -5.498 18.020 9.548 1.00 73.69 83 ALA A CA 1
ATOM 633 C C . ALA A 1 83 ? -6.741 18.852 9.905 1.00 73.69 83 ALA A C 1
ATOM 635 O O . ALA A 1 83 ? -6.741 19.547 10.918 1.00 73.69 83 ALA A O 1
ATOM 636 N N . THR A 1 84 ? -7.826 18.691 9.144 1.00 78.31 84 THR A N 1
ATOM 637 C CA . THR A 1 84 ? -9.110 19.362 9.401 1.00 78.31 84 THR A CA 1
ATOM 638 C C . THR A 1 84 ? -9.695 18.956 10.756 1.00 78.31 84 THR A C 1
ATOM 640 O O . THR A 1 84 ? -10.107 19.813 11.538 1.00 78.31 84 THR A O 1
ATOM 643 N N . HIS A 1 85 ? -9.693 17.662 11.086 1.00 69.50 85 HIS A N 1
ATOM 644 C CA . HIS A 1 85 ? -10.171 17.190 12.389 1.00 69.50 85 HIS A CA 1
ATOM 645 C C . HIS A 1 85 ? -9.292 17.658 13.555 1.00 69.50 85 HIS A C 1
ATOM 647 O O . HIS A 1 85 ? -9.819 18.042 14.600 1.00 69.50 85 HIS A O 1
ATOM 653 N N . ALA A 1 86 ? -7.966 17.671 13.393 1.00 66.31 86 ALA A N 1
ATOM 654 C CA . ALA A 1 86 ? -7.035 18.127 14.425 1.00 66.31 86 ALA A CA 1
ATOM 655 C C . ALA A 1 86 ? -7.230 19.614 14.773 1.00 66.31 86 ALA A C 1
ATOM 657 O O . ALA A 1 86 ? -7.169 19.981 15.951 1.00 66.31 86 ALA A O 1
ATOM 658 N N . GLU A 1 87 ? -7.514 20.451 13.769 1.00 67.75 87 GLU A N 1
ATOM 659 C CA . GLU A 1 87 ? -7.843 21.871 13.946 1.00 67.75 87 GLU A CA 1
ATOM 660 C C . GLU A 1 87 ? -9.140 22.068 14.749 1.00 67.75 87 GLU A C 1
ATOM 662 O O . GLU A 1 87 ? -9.200 22.935 15.622 1.00 67.75 87 GLU A O 1
ATOM 667 N N . GLN A 1 88 ? -10.157 21.230 14.525 1.00 67.44 88 GLN A N 1
ATOM 668 C CA . GLN A 1 88 ? -11.450 21.323 15.217 1.00 67.44 88 GLN A CA 1
ATOM 669 C C . GLN A 1 88 ? -11.369 20.984 16.712 1.00 67.44 88 GLN A C 1
ATOM 671 O O . GLN A 1 88 ? -12.111 21.550 17.513 1.00 67.44 88 GLN A O 1
ATOM 676 N N . ILE A 1 89 ? -10.467 20.080 17.103 1.00 59.75 89 ILE A N 1
ATOM 677 C CA . ILE A 1 89 ? -10.361 19.579 18.485 1.00 59.75 89 ILE A CA 1
ATOM 678 C C . ILE A 1 89 ? -9.208 20.206 19.285 1.00 59.75 89 ILE A C 1
ATOM 680 O O . ILE A 1 89 ? -8.888 19.723 20.370 1.00 59.75 89 ILE A O 1
ATOM 684 N N . SER A 1 90 ? -8.579 21.280 18.779 1.00 57.75 90 SER A N 1
ATOM 685 C CA . SER A 1 90 ? -7.413 21.933 19.409 1.00 57.75 90 SER A CA 1
ATOM 686 C C . SER A 1 90 ? -6.301 20.938 19.773 1.00 57.75 90 SER A C 1
ATOM 688 O O . SER A 1 90 ? -5.714 20.991 20.859 1.00 57.75 90 SER A O 1
ATOM 690 N N . TYR A 1 91 ? -6.035 19.984 18.878 1.00 50.84 91 TYR A N 1
ATOM 691 C CA . TYR A 1 91 ? -5.058 18.932 19.127 1.00 50.84 91 TYR A CA 1
ATOM 692 C C . TYR A 1 91 ? -3.647 19.535 19.218 1.00 50.84 91 TYR A C 1
ATOM 694 O O . TYR A 1 91 ? -3.169 20.182 18.291 1.00 50.84 91 TYR A O 1
ATOM 702 N N . THR A 1 92 ? -2.964 19.340 20.349 1.00 56.84 92 THR A N 1
ATOM 703 C CA . THR A 1 92 ? -1.639 19.940 20.607 1.00 56.84 92 THR A CA 1
ATOM 704 C C . THR A 1 92 ? -0.474 19.122 20.058 1.00 56.84 92 THR A C 1
ATOM 706 O O . THR A 1 92 ? 0.657 19.609 20.018 1.00 56.84 92 THR A O 1
ATOM 709 N N . LYS A 1 93 ? -0.714 17.873 19.642 1.00 64.19 93 LYS A N 1
ATOM 710 C CA . LYS A 1 93 ? 0.316 17.012 19.051 1.00 64.19 93 LYS A CA 1
ATOM 711 C C . LYS A 1 93 ? 0.287 17.115 17.522 1.00 64.19 93 LYS A C 1
ATOM 713 O O . LYS A 1 93 ? -0.784 17.272 16.945 1.00 64.19 93 LYS A O 1
ATOM 718 N N . PRO A 1 94 ? 1.437 16.992 16.844 1.00 62.34 94 PRO A N 1
ATOM 719 C CA . PRO A 1 94 ? 1.463 16.927 15.387 1.00 62.34 94 PRO A CA 1
ATOM 720 C C . PRO A 1 94 ? 0.691 15.699 14.883 1.00 62.34 94 PRO A C 1
ATOM 722 O O . PRO A 1 94 ? 0.806 14.615 15.462 1.00 62.34 94 PRO A O 1
ATOM 725 N N . VAL A 1 95 ? -0.072 15.871 13.797 1.00 65.00 95 VAL A N 1
ATOM 726 C CA . VAL A 1 95 ? -0.780 14.775 13.116 1.00 65.00 95 VAL A CA 1
ATOM 727 C C . VAL A 1 95 ? 0.248 13.722 12.673 1.00 65.00 95 VAL A C 1
ATOM 729 O O . VAL A 1 95 ? 1.242 14.083 12.029 1.00 65.00 95 VAL A O 1
ATOM 732 N N . PRO A 1 96 ? 0.074 12.438 13.040 1.00 67.62 96 PRO A N 1
ATOM 733 C CA . PRO A 1 96 ? 1.003 11.390 12.648 1.00 67.62 96 PRO A CA 1
ATOM 734 C C . PRO A 1 96 ? 1.159 11.281 11.132 1.00 67.62 96 PRO A C 1
ATOM 736 O O . PRO A 1 96 ? 0.182 11.308 10.393 1.00 67.62 96 PRO A O 1
ATOM 739 N N . VAL A 1 97 ? 2.404 11.070 10.690 1.00 68.06 97 VAL A N 1
ATOM 740 C CA . VAL A 1 97 ? 2.734 11.024 9.257 1.00 68.06 97 VAL A CA 1
ATOM 741 C C . VAL A 1 97 ? 2.284 9.741 8.559 1.00 68.06 97 VAL A C 1
ATOM 743 O O . VAL A 1 97 ? 2.139 9.703 7.340 1.00 68.06 97 VAL A O 1
ATOM 746 N N . LYS A 1 98 ? 2.099 8.679 9.344 1.00 79.88 98 LYS A N 1
ATOM 747 C CA . LYS A 1 98 ? 1.839 7.328 8.856 1.00 79.88 98 LYS A CA 1
ATOM 748 C C . LYS A 1 98 ? 0.412 6.909 9.164 1.00 79.88 98 LYS A C 1
ATOM 750 O O . LYS A 1 98 ? 0.009 6.937 10.331 1.00 79.88 98 LYS A O 1
ATOM 755 N N . LEU A 1 99 ? -0.278 6.410 8.150 1.00 82.50 99 LEU A N 1
ATOM 756 C CA . LEU A 1 99 ? -1.575 5.756 8.232 1.00 82.50 99 LEU A CA 1
ATOM 757 C C . LEU A 1 99 ? -1.572 4.639 9.279 1.00 82.50 99 LEU A C 1
ATOM 759 O O . LEU A 1 99 ? -2.485 4.577 10.095 1.00 82.50 99 LEU A O 1
ATOM 763 N N . GLY A 1 100 ? -0.524 3.812 9.346 1.00 86.81 100 GLY A N 1
ATOM 764 C CA . GLY A 1 100 ? -0.445 2.753 10.353 1.00 86.81 100 GLY A CA 1
ATOM 765 C C . GLY A 1 100 ? -0.473 3.270 11.798 1.00 86.81 100 GLY A C 1
ATOM 766 O O . GLY A 1 100 ? -1.069 2.643 12.668 1.00 86.81 100 GLY A O 1
ATOM 767 N N . VAL A 1 101 ? 0.120 4.436 12.086 1.00 85.31 101 VAL A N 1
ATOM 768 C CA . VAL A 1 101 ? 0.055 5.020 13.442 1.00 85.31 101 VAL A CA 1
ATOM 769 C C . VAL A 1 101 ? -1.369 5.466 13.761 1.00 85.31 101 VAL A C 1
ATOM 771 O O . VAL A 1 101 ? -1.860 5.199 14.854 1.00 85.31 101 VAL A O 1
ATOM 774 N N . LEU A 1 102 ? -2.024 6.100 12.789 1.00 82.81 102 LEU A N 1
ATOM 775 C CA . LEU A 1 102 ? -3.393 6.592 12.908 1.00 82.81 102 LEU A CA 1
ATOM 776 C C . LEU A 1 102 ? -4.374 5.441 13.133 1.00 82.81 102 LEU A C 1
ATOM 778 O O . LEU A 1 102 ? -5.089 5.439 14.132 1.00 82.81 102 LEU A O 1
ATOM 782 N N . LEU A 1 103 ? -4.353 4.430 12.260 1.00 87.19 103 LEU A N 1
ATOM 783 C CA . LEU A 1 103 ? -5.228 3.259 12.362 1.00 87.19 103 LEU A CA 1
ATOM 784 C C . LEU A 1 103 ? -5.038 2.526 13.687 1.00 87.19 103 LEU A C 1
ATOM 786 O O . LEU A 1 103 ? -6.018 2.159 14.325 1.00 87.19 103 LEU A O 1
ATOM 790 N N . ARG A 1 104 ? -3.790 2.359 14.141 1.00 88.50 104 ARG A N 1
ATOM 791 C CA . ARG A 1 104 ? -3.497 1.737 15.435 1.00 88.50 104 ARG A CA 1
ATOM 792 C C . ARG A 1 104 ? -4.142 2.500 16.591 1.00 88.50 104 ARG A C 1
ATOM 794 O O . ARG A 1 104 ? -4.742 1.890 17.470 1.00 88.50 104 ARG A O 1
ATOM 801 N N . ASP A 1 105 ? -4.011 3.823 16.611 1.00 86.88 105 ASP A N 1
ATOM 802 C CA . ASP A 1 105 ? -4.566 4.642 17.689 1.00 86.88 105 ASP A CA 1
ATOM 803 C C . ASP A 1 105 ? -6.110 4.625 17.658 1.00 86.88 105 ASP A C 1
ATOM 805 O O . ASP A 1 105 ? -6.739 4.506 18.711 1.00 86.88 105 ASP A O 1
ATOM 809 N N . TYR A 1 106 ? -6.722 4.620 16.467 1.00 87.94 106 TYR A N 1
ATOM 810 C CA . TYR A 1 106 ? -8.168 4.416 16.297 1.00 87.94 106 TYR A CA 1
ATOM 811 C C . TYR A 1 106 ? -8.635 3.043 16.789 1.00 87.94 106 TYR A C 1
ATOM 813 O O . TYR A 1 106 ? -9.557 2.961 17.598 1.00 87.94 106 TYR A O 1
ATOM 821 N N . ILE A 1 107 ? -7.971 1.964 16.368 1.00 90.94 107 ILE A N 1
ATOM 822 C CA . ILE A 1 107 ? -8.291 0.595 16.792 1.00 90.94 107 ILE A CA 1
ATOM 823 C C . ILE A 1 107 ? -8.189 0.461 18.311 1.00 90.94 107 ILE A C 1
ATOM 825 O O . ILE A 1 107 ? -9.072 -0.118 18.938 1.00 90.94 107 ILE A O 1
ATOM 829 N N . ARG A 1 108 ? -7.160 1.042 18.935 1.00 90.81 108 ARG A N 1
ATOM 830 C CA . ARG A 1 108 ? -7.026 1.049 20.400 1.00 90.81 108 ARG A CA 1
ATOM 831 C C . ARG A 1 108 ? -8.187 1.755 21.086 1.00 90.81 108 ARG A C 1
ATOM 833 O O . ARG A 1 108 ? -8.676 1.254 22.095 1.00 90.81 108 ARG A O 1
ATOM 840 N N . ASN A 1 109 ? -8.660 2.873 20.541 1.00 89.06 109 ASN A N 1
ATOM 841 C CA . ASN A 1 109 ? -9.840 3.552 21.072 1.00 89.06 109 ASN A CA 1
ATOM 842 C C . ASN A 1 109 ? -11.102 2.689 20.928 1.00 89.06 109 ASN A C 1
ATOM 844 O O . ASN A 1 109 ? -11.849 2.556 21.896 1.00 89.06 109 ASN A O 1
ATOM 848 N N . LEU A 1 110 ? -11.304 2.042 19.775 1.00 91.00 110 LEU A N 1
ATOM 849 C CA . LEU A 1 110 ? -12.418 1.109 19.563 1.00 91.00 110 LEU A CA 1
ATOM 850 C C . LEU A 1 110 ? -12.372 -0.066 20.555 1.00 91.00 110 LEU A C 1
ATOM 852 O O . LEU A 1 110 ? -13.387 -0.402 21.164 1.00 91.00 110 LEU A O 1
ATOM 856 N N . ARG A 1 111 ? -11.186 -0.640 20.797 1.00 91.12 111 ARG A N 1
ATOM 857 C CA . ARG A 1 111 ? -10.982 -1.692 21.809 1.00 91.12 111 ARG A CA 1
ATOM 858 C C . ARG A 1 111 ? -11.353 -1.215 23.209 1.00 91.12 111 ARG A C 1
ATOM 860 O O . ARG A 1 111 ? -12.110 -1.893 23.893 1.00 91.12 111 ARG A O 1
ATOM 867 N N . LEU A 1 112 ? -10.876 -0.037 23.616 1.00 90.31 112 LEU A N 1
ATOM 868 C CA . LEU A 1 112 ? -11.198 0.542 24.924 1.00 90.31 112 LEU A CA 1
ATOM 869 C C . LEU A 1 112 ? -12.709 0.733 25.113 1.00 90.31 112 LEU A C 1
ATOM 871 O O . LEU A 1 112 ? -13.222 0.503 26.208 1.00 90.31 112 LEU A O 1
ATOM 875 N N . VAL A 1 113 ? -13.427 1.133 24.061 1.00 88.62 113 VAL A N 1
ATOM 876 C CA . VAL A 1 113 ? -14.892 1.260 24.086 1.00 88.62 113 VAL A CA 1
ATOM 877 C C . VAL A 1 113 ? -15.558 -0.101 24.322 1.00 88.62 113 VAL A C 1
ATOM 879 O O . VAL A 1 113 ? -16.422 -0.205 25.195 1.00 88.62 113 VAL A O 1
ATOM 882 N N . LEU A 1 114 ? -15.125 -1.157 23.623 1.00 88.12 114 LEU A N 1
ATOM 883 C CA . LEU A 1 114 ? -15.654 -2.514 23.825 1.00 88.12 114 LEU A CA 1
ATOM 884 C C . LEU A 1 114 ? -15.312 -3.078 25.210 1.00 88.12 114 LEU A C 1
ATOM 886 O O . LEU A 1 114 ? -16.171 -3.676 25.853 1.00 88.12 114 LEU A O 1
ATOM 890 N N . GLU A 1 115 ? -14.097 -2.853 25.710 1.00 88.50 115 GLU A N 1
ATOM 891 C CA . GLU A 1 115 ? -13.685 -3.290 27.050 1.00 88.50 115 GLU A CA 1
ATOM 892 C C . GLU A 1 115 ? -14.537 -2.641 28.149 1.00 88.50 115 GLU A C 1
ATOM 894 O O . GLU A 1 115 ? -14.987 -3.317 29.076 1.00 88.50 115 GLU A O 1
ATOM 899 N N . ARG A 1 116 ? -14.806 -1.334 28.037 1.00 88.12 116 ARG A N 1
ATOM 900 C CA . ARG A 1 116 ? -15.705 -0.622 28.960 1.00 88.12 116 ARG A CA 1
ATOM 901 C C . ARG A 1 116 ? -17.133 -1.150 28.881 1.00 88.12 116 ARG A C 1
ATOM 903 O O . ARG A 1 116 ? -17.792 -1.280 29.913 1.00 88.12 116 ARG A O 1
ATOM 910 N N . ALA A 1 117 ? -17.600 -1.495 27.681 1.00 86.69 117 ALA A N 1
ATOM 911 C CA . ALA A 1 117 ? -18.914 -2.098 27.490 1.00 86.69 117 ALA A CA 1
ATOM 912 C C . ALA A 1 117 ? -19.025 -3.474 28.155 1.00 86.69 117 ALA A C 1
ATOM 914 O O . ALA A 1 117 ? -19.988 -3.733 28.876 1.00 86.69 117 ALA A O 1
ATOM 915 N N . GLN A 1 118 ? -18.009 -4.325 27.993 1.00 85.44 118 GLN A N 1
ATOM 916 C CA . GLN A 1 118 ? -17.938 -5.644 28.631 1.00 85.44 118 GLN A CA 1
ATOM 917 C C . GLN A 1 118 ? -17.909 -5.556 30.163 1.00 85.44 118 GLN A C 1
ATOM 919 O O . GLN A 1 118 ? -18.465 -6.419 30.840 1.00 85.44 118 GLN A O 1
ATOM 924 N N . ARG A 1 119 ? -17.303 -4.500 30.721 1.00 88.75 119 ARG A N 1
ATOM 925 C CA . ARG A 1 119 ? -17.299 -4.222 32.169 1.00 88.75 119 ARG A CA 1
ATOM 926 C C . ARG A 1 119 ? -18.590 -3.571 32.679 1.00 88.75 119 ARG A C 1
ATOM 928 O O . ARG A 1 119 ? -18.720 -3.353 33.879 1.00 88.75 119 ARG A O 1
ATOM 935 N N . GLY A 1 120 ? -19.540 -3.254 31.796 1.00 86.31 120 GLY A N 1
ATOM 936 C CA . GLY A 1 120 ? -20.788 -2.572 32.147 1.00 86.31 120 GLY A CA 1
ATOM 937 C C . GLY A 1 120 ? -20.622 -1.085 32.483 1.00 86.31 120 GLY A C 1
ATOM 938 O O . GLY A 1 120 ? -21.551 -0.469 32.997 1.00 86.31 120 GLY A O 1
ATOM 939 N N . GLU A 1 121 ? -19.459 -0.496 32.194 1.00 89.69 121 GLU A N 1
ATOM 940 C CA . GLU A 1 121 ? -19.142 0.911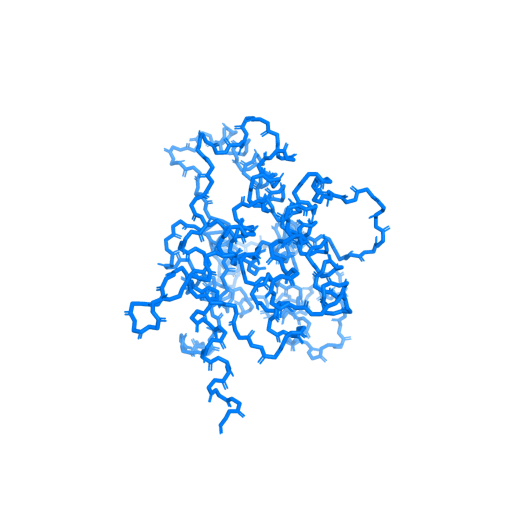 32.481 1.00 89.69 121 GLU A CA 1
ATOM 941 C C . GLU A 1 121 ? -19.790 1.866 31.466 1.00 89.69 121 GLU A C 1
ATOM 943 O O . GLU A 1 121 ? -20.022 3.038 31.762 1.00 89.69 121 GLU A O 1
ATOM 948 N N . GLN A 1 122 ? -20.090 1.375 30.260 1.00 85.56 122 GLN A N 1
ATOM 949 C CA . GLN A 1 122 ? -20.641 2.164 29.163 1.00 85.56 122 GLN A CA 1
ATOM 950 C C . GLN A 1 122 ? -21.571 1.311 28.294 1.00 85.56 122 GLN A C 1
ATOM 952 O O . GLN A 1 122 ? -21.249 0.179 27.951 1.00 85.56 122 GLN A O 1
ATOM 957 N N . ARG A 1 123 ? -22.714 1.862 27.871 1.00 83.81 123 ARG A N 1
ATOM 958 C CA . ARG A 1 123 ? -23.532 1.246 26.818 1.00 83.81 123 ARG A CA 1
ATOM 959 C C . ARG A 1 123 ? -23.022 1.712 25.456 1.00 83.81 123 ARG A C 1
ATOM 961 O O . ARG A 1 123 ? -22.858 2.912 25.254 1.00 83.81 123 ARG A O 1
ATOM 968 N N . VAL A 1 124 ? -22.802 0.778 24.536 1.00 81.75 124 VAL A N 1
ATOM 969 C CA . VAL A 1 124 ? -22.323 1.065 23.176 1.00 81.75 124 VAL A CA 1
ATOM 970 C C . VAL A 1 124 ? -23.441 0.750 22.183 1.00 81.75 124 VAL A C 1
ATOM 972 O O . VAL A 1 124 ? -23.808 -0.418 22.048 1.00 81.75 124 VAL A O 1
ATOM 975 N N . PRO A 1 125 ? -24.031 1.761 21.521 1.00 86.62 125 PRO A N 1
ATOM 976 C CA . PRO A 1 125 ? -24.930 1.530 20.396 1.00 86.62 125 PRO A CA 1
ATOM 977 C C . PRO A 1 125 ? -24.142 0.913 19.230 1.00 86.62 125 PRO A C 1
ATOM 979 O O . PRO A 1 125 ? -23.163 1.502 18.770 1.00 86.62 125 PRO A O 1
ATOM 982 N N . LEU A 1 126 ? -24.529 -0.289 18.781 1.00 83.00 126 LEU A N 1
ATOM 983 C CA . LEU A 1 126 ? -23.814 -1.013 17.719 1.00 83.00 126 LEU A CA 1
ATOM 984 C C . LEU A 1 126 ? -23.806 -0.237 16.399 1.00 83.00 126 LEU A C 1
ATOM 986 O O . LEU A 1 126 ? -22.802 -0.230 15.702 1.00 83.00 126 LEU A O 1
ATOM 990 N N . ASP A 1 127 ? -24.892 0.466 16.089 1.00 84.31 127 ASP A N 1
ATOM 991 C CA . ASP A 1 127 ? -25.010 1.328 14.915 1.00 84.31 127 ASP A CA 1
ATOM 992 C C . ASP A 1 127 ? -23.995 2.477 14.938 1.00 84.31 127 ASP A C 1
ATOM 994 O O . ASP A 1 127 ? -23.372 2.778 13.922 1.00 84.31 127 ASP A O 1
ATOM 998 N N . GLN A 1 128 ? -23.785 3.094 16.102 1.00 86.00 128 GLN A N 1
ATOM 999 C CA . GLN A 1 128 ? -22.771 4.130 16.266 1.00 86.00 128 GLN A CA 1
ATOM 1000 C C . GLN A 1 128 ? -21.359 3.547 16.165 1.00 86.00 128 GLN A C 1
ATOM 1002 O O . GLN A 1 128 ? -20.509 4.120 15.492 1.00 86.00 128 GLN A O 1
ATOM 1007 N N . PHE A 1 129 ? -21.125 2.386 16.775 1.00 86.75 129 PHE A N 1
ATOM 1008 C CA . PHE A 1 129 ? -19.821 1.731 16.743 1.00 86.75 129 PHE A CA 1
ATOM 1009 C C . PHE A 1 129 ? -19.425 1.275 15.330 1.00 86.75 129 PHE A C 1
ATOM 1011 O O . PHE A 1 129 ? -18.280 1.447 14.924 1.00 86.75 129 PHE A O 1
ATOM 1018 N N . VAL A 1 130 ? -20.375 0.746 14.550 1.00 87.50 130 VAL A N 1
ATOM 1019 C CA . VAL A 1 130 ? -20.160 0.415 13.133 1.00 87.50 130 VAL A CA 1
ATOM 1020 C C . VAL A 1 130 ? -19.844 1.676 12.333 1.00 87.50 130 VAL A C 1
ATOM 1022 O O . VAL A 1 130 ? -18.875 1.677 11.580 1.00 87.50 130 VAL A O 1
ATOM 1025 N N . ARG A 1 131 ? -20.575 2.778 12.552 1.00 86.75 131 ARG A N 1
ATOM 1026 C CA . ARG A 1 131 ? -20.263 4.061 11.900 1.00 86.75 131 ARG A CA 1
ATOM 1027 C C . ARG A 1 131 ? -18.853 4.548 12.218 1.00 86.75 131 ARG A C 1
ATOM 1029 O O . ARG A 1 131 ? -18.205 5.084 11.330 1.00 86.75 131 ARG A O 1
ATOM 1036 N N . ASP A 1 132 ? -18.371 4.354 13.444 1.00 86.50 132 ASP A N 1
ATOM 1037 C CA . ASP A 1 132 ? -17.003 4.724 13.826 1.00 86.50 132 ASP A CA 1
ATOM 1038 C C . ASP A 1 132 ? -15.942 3.893 13.077 1.00 86.50 132 ASP A C 1
ATOM 1040 O O . ASP A 1 132 ? -14.868 4.405 12.765 1.00 86.50 132 ASP A O 1
ATOM 1044 N N . ILE A 1 133 ? -16.241 2.635 12.730 1.00 89.31 133 ILE A N 1
ATOM 1045 C CA . ILE A 1 133 ? -15.379 1.786 11.885 1.00 89.31 133 ILE A CA 1
ATOM 1046 C C . ILE A 1 133 ? -15.417 2.251 10.423 1.00 89.31 133 ILE A C 1
ATOM 1048 O O . ILE A 1 133 ? -14.377 2.323 9.766 1.00 89.31 133 ILE A O 1
ATOM 1052 N N . GLU A 1 134 ? -16.606 2.588 9.922 1.00 87.38 134 GLU A N 1
ATOM 1053 C CA . GLU A 1 134 ? -16.847 3.018 8.538 1.00 87.38 134 GLU A CA 1
ATOM 1054 C C . GLU A 1 134 ? -16.248 4.394 8.203 1.00 87.38 134 GLU A C 1
ATOM 1056 O O . GLU A 1 134 ? -16.144 4.740 7.028 1.00 87.38 134 GLU A O 1
ATOM 1061 N N . GLN A 1 135 ? -15.809 5.172 9.202 1.00 81.38 135 GLN A N 1
ATOM 1062 C CA . GLN A 1 135 ? -15.142 6.464 8.982 1.00 81.38 135 GLN A CA 1
ATOM 1063 C C . GLN A 1 135 ? -13.887 6.343 8.108 1.00 81.38 135 GLN A C 1
ATOM 1065 O O . GLN A 1 135 ? -13.578 7.262 7.356 1.00 81.38 135 GLN A O 1
ATOM 1070 N N . PHE A 1 136 ? -13.176 5.211 8.168 1.00 81.75 136 PHE A N 1
ATOM 1071 C CA . PHE A 1 136 ? -11.968 4.986 7.377 1.00 81.75 136 PHE A CA 1
ATOM 1072 C C . PHE A 1 136 ? -12.156 3.783 6.447 1.00 81.75 136 PHE A C 1
ATOM 1074 O O . PHE A 1 136 ? -12.206 2.656 6.941 1.00 81.75 136 PHE A O 1
ATOM 1081 N N . PRO A 1 137 ? -12.130 3.961 5.111 1.00 85.06 137 PRO A N 1
ATOM 1082 C CA . PRO A 1 137 ? -12.297 2.853 4.162 1.00 85.06 137 PRO A CA 1
ATOM 1083 C C . PRO A 1 137 ? -11.313 1.692 4.379 1.00 85.06 137 PRO A C 1
ATOM 1085 O O . PRO A 1 137 ? -11.657 0.523 4.221 1.00 85.06 137 PRO A O 1
ATOM 1088 N N . VAL A 1 138 ? -10.077 2.005 4.786 1.00 88.56 138 VAL A N 1
ATOM 1089 C CA . VAL A 1 138 ? -9.050 0.998 5.106 1.00 88.56 138 VAL A CA 1
ATOM 1090 C C . VAL A 1 138 ? -9.439 0.190 6.341 1.00 88.56 138 VAL A C 1
ATOM 1092 O O . VAL A 1 138 ? -9.276 -1.028 6.350 1.00 88.56 138 VAL A O 1
ATOM 1095 N N . LEU A 1 139 ? -9.947 0.859 7.380 1.00 89.19 139 LEU A N 1
ATOM 1096 C CA . LEU A 1 139 ? -10.367 0.208 8.617 1.00 89.19 139 LEU A CA 1
ATOM 1097 C C . LEU A 1 139 ? -11.598 -0.664 8.374 1.00 89.19 139 LEU A C 1
ATOM 1099 O O . LEU A 1 139 ? -11.592 -1.824 8.775 1.00 89.19 139 LEU A O 1
ATOM 1103 N N . GLU A 1 140 ? -12.603 -0.134 7.673 1.00 90.62 140 GLU A N 1
ATOM 1104 C CA . GLU A 1 140 ? -13.800 -0.875 7.265 1.00 90.62 140 GLU A CA 1
ATOM 1105 C C . GLU A 1 140 ? -13.418 -2.168 6.541 1.00 90.62 140 GLU A C 1
ATOM 1107 O O . GLU A 1 140 ? -13.859 -3.245 6.940 1.00 90.62 140 GLU A O 1
ATOM 1112 N N . ARG A 1 141 ? -12.563 -2.086 5.515 1.00 91.00 141 ARG A N 1
ATOM 1113 C CA . ARG A 1 141 ? -12.134 -3.253 4.731 1.00 91.00 141 ARG A CA 1
ATOM 1114 C C . ARG A 1 141 ? -11.369 -4.271 5.569 1.00 91.00 141 ARG A C 1
ATOM 1116 O O . ARG A 1 141 ? -11.682 -5.455 5.501 1.00 91.00 141 ARG A O 1
ATOM 1123 N N . LEU A 1 142 ? -10.406 -3.822 6.376 1.00 91.44 142 LEU A N 1
ATOM 1124 C CA . LEU A 1 142 ? -9.633 -4.700 7.261 1.00 91.44 142 LEU A CA 1
ATOM 1125 C C . LEU A 1 142 ? -10.530 -5.435 8.260 1.00 91.44 142 LEU A C 1
ATOM 1127 O O . LEU A 1 142 ? -10.428 -6.650 8.409 1.00 91.44 142 LEU A O 1
ATOM 1131 N N . VAL A 1 143 ? -11.417 -4.702 8.936 1.00 93.50 143 VAL A N 1
ATOM 1132 C CA . VAL A 1 143 ? -12.332 -5.281 9.923 1.00 93.50 143 VAL A CA 1
ATOM 1133 C C . VAL A 1 143 ? -13.317 -6.227 9.243 1.00 93.50 143 VAL A C 1
ATOM 1135 O O . VAL A 1 143 ? -13.529 -7.329 9.738 1.00 93.50 143 VAL A O 1
ATOM 1138 N N . THR A 1 144 ? -13.884 -5.831 8.102 1.00 93.19 144 THR A N 1
ATOM 1139 C CA . THR A 1 144 ? -14.860 -6.645 7.367 1.00 93.19 144 THR A CA 1
ATOM 1140 C C . THR A 1 144 ? -14.257 -7.973 6.932 1.00 93.19 144 THR A C 1
ATOM 1142 O O . THR A 1 144 ? -14.824 -9.006 7.265 1.00 93.19 144 THR A O 1
ATOM 1145 N N . ILE A 1 145 ? -13.089 -7.966 6.281 1.00 91.44 145 ILE A N 1
ATOM 1146 C CA . ILE A 1 145 ? -12.431 -9.193 5.802 1.00 91.44 145 ILE A CA 1
ATOM 1147 C C . ILE A 1 145 ? -12.151 -10.152 6.966 1.00 91.44 145 ILE A C 1
ATOM 1149 O O . ILE A 1 145 ? -12.470 -11.334 6.883 1.00 91.44 145 ILE A O 1
ATOM 1153 N N . HIS A 1 146 ? -11.618 -9.655 8.085 1.00 92.88 146 HIS A N 1
ATOM 1154 C CA . HIS A 1 146 ? -11.344 -10.521 9.233 1.00 92.88 146 HIS A CA 1
ATOM 1155 C C . HIS A 1 146 ? -12.609 -11.016 9.941 1.00 92.88 146 HIS A C 1
ATOM 1157 O O . HIS A 1 146 ? -12.622 -12.131 10.460 1.00 92.88 146 HIS A O 1
ATOM 1163 N N . LEU A 1 147 ? -13.686 -10.229 9.963 1.00 94.06 147 LEU A N 1
ATOM 1164 C CA . LEU A 1 147 ? -14.973 -10.704 10.471 1.00 94.06 147 LEU A CA 1
ATOM 1165 C C . LEU A 1 147 ? -15.562 -11.788 9.567 1.00 94.06 147 LEU A C 1
ATOM 1167 O O . LEU A 1 147 ? -16.071 -12.782 10.080 1.00 94.06 147 LEU A O 1
ATOM 1171 N N . GLU A 1 148 ? -15.471 -11.625 8.247 1.00 94.44 148 GLU A N 1
ATOM 1172 C CA . GLU A 1 148 ? -15.884 -12.647 7.282 1.00 94.44 148 GLU A CA 1
ATOM 1173 C C . GLU A 1 148 ? -15.086 -13.941 7.494 1.00 94.44 148 GLU A C 1
ATOM 1175 O O . GLU A 1 148 ? -15.681 -15.012 7.580 1.00 94.44 148 GLU A O 1
ATOM 1180 N N . GLU A 1 149 ? -13.768 -13.854 7.696 1.00 91.44 149 GLU A N 1
ATOM 1181 C CA . GLU A 1 149 ? -12.920 -15.002 8.045 1.00 91.44 149 GLU A CA 1
ATOM 1182 C C . GLU A 1 149 ? -13.353 -15.682 9.353 1.00 91.44 149 GLU A C 1
ATOM 1184 O O . GLU A 1 149 ? -13.512 -16.907 9.391 1.00 91.44 149 GLU A O 1
ATOM 1189 N N . CYS A 1 150 ? -13.577 -14.913 10.426 1.00 91.38 150 CYS A N 1
ATOM 1190 C CA . CYS A 1 150 ? -14.042 -15.445 11.713 1.00 91.38 150 CYS A CA 1
ATOM 1191 C C . CYS A 1 150 ? -15.400 -16.150 11.593 1.00 91.38 150 CYS A C 1
ATOM 1193 O O . CYS A 1 150 ? -15.612 -17.195 12.211 1.00 91.38 150 CYS A O 1
ATOM 1195 N N . LEU A 1 151 ? -16.287 -15.613 10.755 1.00 90.75 151 LEU A N 1
ATOM 1196 C CA . LEU A 1 151 ? -17.605 -16.168 10.445 1.00 90.75 151 LEU A CA 1
ATOM 1197 C C . LEU A 1 151 ? -17.568 -17.198 9.306 1.00 90.75 151 LEU A C 1
ATOM 1199 O O . LEU A 1 151 ? -18.612 -17.570 8.773 1.00 90.75 151 LEU A O 1
ATOM 1203 N N . ARG A 1 152 ? -16.375 -17.677 8.924 1.00 90.81 152 ARG A N 1
ATOM 1204 C CA . ARG A 1 152 ? -16.164 -18.710 7.895 1.00 90.81 152 ARG A CA 1
ATOM 1205 C C . ARG A 1 152 ? -16.822 -18.385 6.553 1.00 90.81 152 ARG A C 1
ATOM 1207 O O . ARG A 1 152 ? -17.216 -19.294 5.826 1.00 90.81 152 ARG A O 1
ATOM 1214 N N . TRP A 1 153 ? -16.905 -17.101 6.224 1.00 90.38 153 TRP A N 1
ATOM 1215 C CA . TRP A 1 153 ? -17.484 -16.576 4.990 1.00 90.38 153 TRP A CA 1
ATOM 1216 C C . TRP A 1 153 ? -18.982 -16.876 4.814 1.00 90.38 153 TRP A C 1
ATOM 1218 O O . TRP A 1 153 ? -19.506 -16.763 3.708 1.00 90.38 153 TRP A O 1
ATOM 1228 N N . GLU A 1 154 ? -19.694 -17.241 5.887 1.00 92.94 154 GLU A N 1
ATOM 1229 C CA . GLU A 1 154 ? -21.142 -17.498 5.843 1.00 92.94 154 GLU A CA 1
ATOM 1230 C C . GLU A 1 154 ? -21.959 -16.200 5.724 1.00 92.94 154 GLU A C 1
ATOM 1232 O O . GLU A 1 154 ? -23.056 -16.197 5.164 1.00 92.94 154 GLU A O 1
ATOM 1237 N N . VAL A 1 155 ? -21.410 -15.085 6.217 1.00 90.31 155 VAL A N 1
ATOM 1238 C CA . VAL A 1 155 ? -22.012 -13.750 6.151 1.00 90.31 155 VAL A CA 1
ATOM 1239 C C . VAL A 1 155 ? -21.069 -12.818 5.402 1.00 90.31 155 VAL A C 1
ATOM 1241 O O . VAL A 1 155 ? -19.957 -12.574 5.856 1.00 90.31 155 VAL A O 1
ATOM 1244 N N . ILE A 1 156 ? -21.530 -12.263 4.281 1.00 92.19 156 ILE A N 1
ATOM 1245 C CA . ILE A 1 156 ? -20.825 -11.195 3.558 1.00 92.19 156 ILE A CA 1
ATOM 1246 C C . ILE A 1 156 ? -21.138 -9.866 4.241 1.00 92.19 156 ILE A C 1
ATOM 1248 O O . ILE A 1 156 ? -22.288 -9.626 4.605 1.00 92.19 156 ILE A O 1
ATOM 1252 N N . ASN A 1 157 ? -20.149 -8.991 4.384 1.00 89.88 157 ASN A N 1
ATOM 1253 C CA . ASN A 1 157 ? -20.226 -7.716 5.095 1.00 89.88 157 ASN A CA 1
ATOM 1254 C C . ASN A 1 157 ? -20.928 -7.822 6.472 1.00 89.88 157 ASN A C 1
ATOM 1256 O O . ASN A 1 157 ? -22.029 -7.285 6.665 1.00 89.88 157 ASN A O 1
ATOM 1260 N N . PRO A 1 158 ? -20.316 -8.521 7.449 1.00 92.94 158 PRO A N 1
ATOM 1261 C CA . PRO A 1 158 ? -20.943 -8.808 8.738 1.00 92.94 158 PRO A CA 1
ATOM 1262 C C . PRO A 1 158 ? -21.323 -7.562 9.536 1.00 92.94 158 PRO A C 1
ATOM 1264 O O . PRO A 1 158 ? -22.339 -7.575 10.225 1.00 92.94 158 PRO A O 1
ATOM 1267 N N . LEU A 1 159 ? -20.558 -6.471 9.403 1.00 91.06 159 LEU A N 1
ATOM 1268 C CA . LEU A 1 159 ? -20.841 -5.198 10.076 1.00 91.06 159 LEU A CA 1
ATOM 1269 C C . LEU A 1 159 ? -22.234 -4.652 9.733 1.00 91.06 159 LEU A C 1
ATOM 1271 O O . LEU A 1 159 ? -22.879 -4.047 10.587 1.00 91.06 159 LEU A O 1
ATOM 1275 N N . ARG A 1 160 ? -22.705 -4.881 8.501 1.00 90.44 160 ARG A N 1
ATOM 1276 C CA . ARG A 1 160 ? -24.013 -4.410 8.022 1.00 90.44 160 ARG A CA 1
ATOM 1277 C C . ARG A 1 160 ? -25.092 -5.486 8.069 1.00 90.44 160 ARG A C 1
ATOM 1279 O O . ARG A 1 160 ? -26.245 -5.172 8.346 1.00 90.44 160 ARG A O 1
ATOM 1286 N N . ASN A 1 161 ? -24.728 -6.737 7.789 1.00 92.12 161 ASN A N 1
ATOM 1287 C CA . ASN A 1 161 ? -25.694 -7.816 7.572 1.00 92.12 161 ASN A CA 1
ATOM 1288 C C . ASN A 1 161 ? -25.934 -8.702 8.806 1.00 92.12 161 ASN A C 1
ATOM 1290 O O . ASN A 1 161 ? -26.967 -9.365 8.871 1.00 92.12 161 ASN A O 1
ATOM 1294 N N . ALA A 1 162 ? -25.018 -8.714 9.780 1.00 91.81 162 ALA A N 1
ATOM 1295 C CA . ALA A 1 162 ? -25.165 -9.453 11.038 1.00 91.81 162 ALA A CA 1
ATOM 1296 C C . ALA A 1 162 ? -24.417 -8.752 12.196 1.00 91.81 162 ALA A C 1
ATOM 1298 O O . ALA A 1 162 ? -23.480 -9.325 12.763 1.00 91.81 162 ALA A O 1
ATOM 1299 N N . PRO A 1 163 ? -24.795 -7.510 12.557 1.00 88.81 163 PRO A N 1
ATOM 1300 C CA . PRO A 1 163 ? -24.034 -6.681 13.493 1.00 88.81 163 PRO A CA 1
ATOM 1301 C C . PRO A 1 163 ? -23.909 -7.296 14.893 1.00 88.81 163 PRO A C 1
ATOM 1303 O O . PRO A 1 163 ? -22.886 -7.107 15.549 1.00 88.81 163 PRO A O 1
ATOM 1306 N N . GLU A 1 164 ? -24.897 -8.066 15.357 1.00 88.19 164 GLU A N 1
ATOM 1307 C CA . GLU A 1 164 ? -24.818 -8.758 16.647 1.00 88.19 164 GLU A CA 1
ATOM 1308 C C . GLU A 1 164 ? -23.778 -9.886 16.638 1.00 88.19 164 GLU A C 1
ATOM 1310 O O . GLU A 1 164 ? -23.033 -10.035 17.603 1.00 88.19 164 GLU A O 1
ATOM 1315 N N . GLN A 1 165 ? -23.688 -10.651 15.543 1.00 89.12 165 GLN A N 1
ATOM 1316 C CA . GLN A 1 165 ? -22.664 -11.691 15.384 1.00 89.12 165 GLN A CA 1
ATOM 1317 C C . GLN A 1 165 ? -21.282 -11.063 15.192 1.00 89.12 165 GLN A C 1
ATOM 1319 O O . GLN A 1 165 ? -20.307 -11.501 15.795 1.00 89.12 165 GLN A O 1
ATOM 1324 N N . ALA A 1 166 ? -21.195 -9.985 14.407 1.00 89.75 166 ALA A N 1
ATOM 1325 C CA . ALA A 1 166 ? -19.963 -9.221 14.251 1.00 89.75 166 ALA A CA 1
ATOM 1326 C C . ALA A 1 166 ? -19.445 -8.699 15.602 1.00 89.75 166 ALA A C 1
ATOM 1328 O O . ALA A 1 166 ? -18.244 -8.768 15.865 1.00 89.75 166 ALA A O 1
ATOM 1329 N N . ALA A 1 167 ? -20.340 -8.226 16.478 1.00 88.38 167 ALA A N 1
ATOM 1330 C CA . ALA A 1 167 ? -19.995 -7.726 17.808 1.00 88.38 167 ALA A CA 1
ATOM 1331 C C . ALA A 1 167 ? -19.331 -8.784 18.710 1.00 88.38 167 ALA A C 1
ATOM 1333 O O . ALA A 1 167 ? -18.508 -8.424 19.552 1.00 88.38 167 ALA A O 1
ATOM 1334 N N . GLU A 1 168 ? -19.642 -10.071 18.522 1.00 89.38 168 GLU A N 1
ATOM 1335 C CA . GLU A 1 168 ? -19.032 -11.175 19.274 1.00 89.38 168 GLU A CA 1
ATOM 1336 C C . GLU A 1 168 ? -17.538 -11.341 18.944 1.00 89.38 168 GLU A C 1
ATOM 1338 O O . GLU A 1 168 ? -16.714 -11.500 19.846 1.00 89.38 168 GLU A O 1
ATOM 1343 N N . PHE A 1 169 ? -17.171 -11.236 17.662 1.00 92.00 169 PHE A N 1
ATOM 1344 C CA . PHE A 1 169 ? -15.794 -11.432 17.179 1.00 92.00 169 PHE A CA 1
ATOM 1345 C C . PHE A 1 169 ? -14.964 -10.143 17.121 1.00 92.00 169 PHE A C 1
ATOM 1347 O O . PHE A 1 169 ? -13.732 -10.183 17.083 1.00 92.00 169 PHE A O 1
ATOM 1354 N N . LEU A 1 170 ? -15.623 -8.987 17.153 1.00 91.12 170 LEU A N 1
ATOM 1355 C CA . LEU A 1 170 ? -15.016 -7.662 17.039 1.00 91.12 170 LEU A CA 1
ATOM 1356 C C . LEU A 1 170 ? -13.830 -7.413 17.994 1.00 91.12 170 LEU A C 1
ATOM 1358 O O . LEU A 1 170 ? -12.798 -6.934 17.520 1.00 91.12 170 LEU A O 1
ATOM 1362 N N . PRO A 1 171 ? -13.890 -7.765 19.296 1.00 91.00 171 PRO A N 1
ATOM 1363 C CA . PRO A 1 171 ? -12.748 -7.595 20.197 1.00 91.00 171 PRO A CA 1
ATOM 1364 C C . PRO A 1 171 ? -11.490 -8.339 19.728 1.00 91.00 171 PRO A C 1
ATOM 1366 O O . PRO A 1 171 ? -10.395 -7.778 19.764 1.00 91.00 171 PRO A O 1
ATOM 1369 N N . GLN A 1 172 ? -11.653 -9.579 19.252 1.00 91.00 172 GLN A N 1
ATOM 1370 C CA . GLN A 1 172 ? -10.554 -10.406 18.751 1.00 91.00 172 GLN A CA 1
ATOM 1371 C C . GLN A 1 172 ? -9.978 -9.834 17.451 1.00 91.00 172 GLN A C 1
ATOM 1373 O O . GLN A 1 172 ? -8.759 -9.745 17.308 1.00 91.00 172 GLN A O 1
ATOM 1378 N N . VAL A 1 173 ? -10.841 -9.426 16.515 1.00 93.19 173 VAL A N 1
ATOM 1379 C CA . VAL A 1 173 ? -10.420 -8.826 15.239 1.00 93.19 173 VAL A CA 1
ATOM 1380 C C . VAL A 1 173 ? -9.630 -7.539 15.475 1.00 93.19 173 VAL A C 1
ATOM 1382 O O . VAL A 1 173 ? -8.554 -7.357 14.907 1.00 93.19 173 VAL A O 1
ATOM 1385 N N . LEU A 1 174 ? -10.112 -6.661 16.356 1.00 93.56 174 LEU A N 1
ATOM 1386 C CA . LEU A 1 174 ? -9.416 -5.415 16.676 1.00 93.56 174 LEU A CA 1
ATOM 1387 C C . LEU A 1 174 ? -8.072 -5.657 17.381 1.00 93.56 174 LEU A C 1
ATOM 1389 O O . LEU A 1 174 ? -7.121 -4.916 17.144 1.00 93.56 174 LEU A O 1
ATOM 1393 N N . GLU A 1 175 ? -7.962 -6.683 18.229 1.00 91.81 175 GLU A N 1
ATOM 1394 C CA . GLU A 1 175 ? -6.686 -7.071 18.842 1.00 91.81 175 GLU A CA 1
ATOM 1395 C C . GLU A 1 175 ? -5.670 -7.552 17.794 1.00 91.81 175 GLU A C 1
ATOM 1397 O O . GLU A 1 175 ? -4.539 -7.061 17.775 1.00 91.81 175 GLU A O 1
ATOM 1402 N N . LEU A 1 176 ? -6.082 -8.439 16.881 1.00 91.19 176 LEU A N 1
ATOM 1403 C CA . LEU A 1 176 ? -5.246 -8.919 15.772 1.00 91.19 176 LEU A CA 1
ATOM 1404 C C . LEU A 1 176 ? -4.749 -7.764 14.892 1.00 91.19 176 LEU A C 1
ATOM 1406 O O . LEU A 1 176 ? -3.566 -7.701 14.539 1.00 91.19 176 LEU A O 1
ATOM 1410 N N . LEU A 1 177 ? -5.639 -6.826 14.564 1.00 92.50 177 LEU A N 1
ATOM 1411 C CA . LEU A 1 177 ? -5.298 -5.661 13.754 1.00 92.50 177 LEU A CA 1
ATOM 1412 C C . LEU A 1 177 ? -4.327 -4.712 14.473 1.00 92.50 177 LEU A C 1
ATOM 1414 O O . LEU A 1 177 ? -3.364 -4.266 13.852 1.00 92.50 177 LEU A O 1
ATOM 1418 N N . ASP A 1 178 ? -4.516 -4.435 15.770 1.00 91.81 178 ASP A N 1
ATOM 1419 C CA . ASP A 1 178 ? -3.592 -3.598 16.559 1.00 91.81 178 ASP A CA 1
ATOM 1420 C C . ASP A 1 178 ? -2.169 -4.173 16.536 1.00 91.81 178 ASP A C 1
ATOM 1422 O O . ASP A 1 178 ? -1.217 -3.451 16.229 1.00 91.81 178 ASP A O 1
ATOM 1426 N N . VAL A 1 179 ? -2.021 -5.483 16.774 1.00 89.62 179 VAL A N 1
ATOM 1427 C CA . VAL A 1 179 ? -0.717 -6.171 16.754 1.00 89.62 179 VAL A CA 1
ATOM 1428 C C . VAL A 1 179 ? -0.086 -6.116 15.358 1.00 89.62 179 VAL A C 1
ATOM 1430 O O . VAL A 1 179 ? 1.067 -5.692 15.215 1.00 89.62 179 VAL A O 1
ATOM 1433 N N . SER A 1 180 ? -0.846 -6.466 14.316 1.00 89.31 180 SER A N 1
ATOM 1434 C CA . SER A 1 180 ? -0.360 -6.516 12.928 1.00 89.31 180 SER A CA 1
ATOM 1435 C C . SER A 1 180 ? 0.084 -5.142 12.413 1.00 89.31 180 SER A C 1
ATOM 1437 O O . SER A 1 180 ? 1.144 -5.002 11.791 1.00 89.31 180 SER A O 1
ATOM 1439 N N . ILE A 1 181 ? -0.691 -4.095 12.711 1.00 89.38 181 ILE A N 1
ATOM 1440 C CA . ILE A 1 181 ? -0.372 -2.714 12.330 1.00 89.38 181 ILE A CA 1
ATOM 1441 C C . ILE A 1 181 ? 0.815 -2.200 13.150 1.00 89.38 181 ILE A C 1
ATOM 1443 O O . ILE A 1 181 ? 1.739 -1.595 12.599 1.00 89.38 181 ILE A O 1
ATOM 1447 N N . ALA A 1 182 ? 0.852 -2.468 14.459 1.00 86.81 182 ALA A N 1
ATOM 1448 C CA . ALA A 1 182 ? 1.976 -2.074 15.305 1.00 86.81 182 ALA A CA 1
ATOM 1449 C C . ALA A 1 182 ? 3.299 -2.708 14.843 1.00 86.81 182 ALA A C 1
ATOM 1451 O O . ALA A 1 182 ? 4.342 -2.043 14.890 1.00 86.81 182 ALA A O 1
ATOM 1452 N N . ALA A 1 183 ? 3.268 -3.952 14.355 1.00 85.44 183 ALA A N 1
ATOM 1453 C CA . ALA A 1 183 ? 4.423 -4.609 13.751 1.00 85.44 183 ALA A CA 1
ATOM 1454 C C . ALA A 1 183 ? 4.890 -3.894 12.466 1.00 85.44 183 ALA A C 1
ATOM 1456 O O . ALA A 1 183 ? 6.092 -3.667 12.296 1.00 85.44 183 ALA A O 1
ATOM 1457 N N . GLY A 1 184 ? 3.959 -3.458 11.608 1.00 82.62 184 GLY A N 1
ATOM 1458 C CA . GLY A 1 184 ? 4.254 -2.715 10.375 1.00 82.62 184 GLY A CA 1
ATOM 1459 C C . GLY A 1 184 ? 4.835 -1.310 10.600 1.00 82.62 184 GLY A C 1
ATOM 1460 O O . GLY A 1 184 ? 5.769 -0.894 9.908 1.00 82.62 184 GLY A O 1
ATOM 1461 N N . VAL A 1 185 ? 4.360 -0.592 11.625 1.00 81.38 185 VAL A N 1
ATOM 1462 C CA . VAL A 1 185 ? 4.741 0.808 11.924 1.00 81.38 185 VAL A CA 1
ATOM 1463 C C . VAL A 1 185 ? 6.227 0.993 12.272 1.00 81.38 185 VAL A C 1
ATOM 1465 O O . VAL A 1 185 ? 6.779 2.082 12.059 1.00 81.38 185 VAL A O 1
ATOM 1468 N N . LYS A 1 186 ? 6.898 -0.044 12.795 1.00 71.00 186 LYS A N 1
ATOM 1469 C CA . LYS A 1 186 ? 8.286 0.020 13.307 1.00 71.00 186 LYS A CA 1
ATOM 1470 C C . LYS A 1 186 ? 9.330 0.402 12.246 1.00 71.00 186 LYS A C 1
ATOM 1472 O O . LYS A 1 186 ? 10.426 0.844 12.586 1.00 71.00 186 LYS A O 1
ATOM 1477 N N . ARG A 1 187 ? 9.010 0.279 10.958 1.00 63.03 187 ARG A N 1
ATOM 1478 C CA . ARG A 1 187 ? 9.881 0.686 9.842 1.00 63.03 187 ARG A CA 1
ATOM 1479 C C . ARG A 1 187 ? 9.636 2.172 9.579 1.00 63.03 187 ARG A C 1
ATOM 1481 O O . ARG A 1 187 ? 8.481 2.510 9.414 1.00 63.03 187 ARG A O 1
ATOM 1488 N N . GLY A 1 188 ? 10.668 3.036 9.608 1.00 57.06 188 GLY A N 1
ATOM 1489 C CA . GLY A 1 188 ? 10.653 4.527 9.574 1.00 57.06 188 GLY A CA 1
ATOM 1490 C C . GLY A 1 188 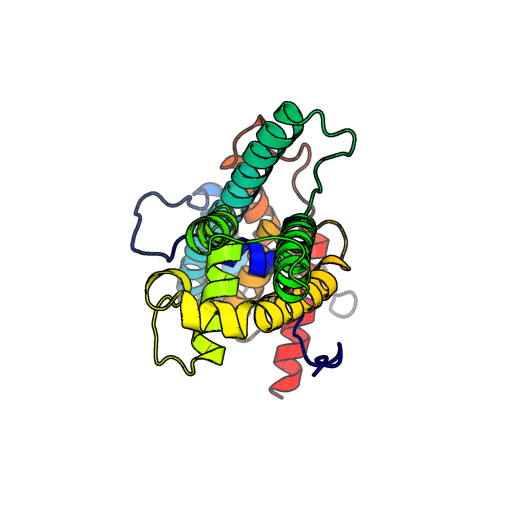? 9.748 5.246 8.537 1.00 57.06 188 GLY A C 1
ATOM 1491 O O . GLY A 1 188 ? 8.772 4.670 8.085 1.00 57.06 188 GLY A O 1
ATOM 1492 N N . PRO A 1 189 ? 9.965 6.530 8.186 1.00 57.22 189 PRO A N 1
ATOM 1493 C CA . PRO A 1 189 ? 9.099 7.208 7.210 1.00 57.22 189 PRO A CA 1
ATOM 1494 C C . PRO A 1 189 ? 9.020 6.391 5.911 1.00 57.22 189 PRO A C 1
ATOM 1496 O O . PRO A 1 189 ? 10.044 5.937 5.390 1.00 57.22 189 PRO A O 1
ATOM 1499 N N . SER A 1 190 ? 7.794 6.131 5.468 1.00 68.75 190 SER A N 1
ATOM 1500 C CA . SER A 1 190 ? 7.476 5.320 4.299 1.00 68.75 190 SER A CA 1
ATOM 1501 C C . SER A 1 190 ? 6.940 6.222 3.201 1.00 68.75 190 SER A C 1
ATOM 1503 O O . SER A 1 190 ? 6.052 7.030 3.449 1.00 68.75 190 SER A O 1
ATOM 1505 N N . GLU A 1 191 ? 7.456 6.042 1.992 1.00 81.62 191 GLU A N 1
ATOM 1506 C CA . GLU A 1 191 ? 6.917 6.621 0.761 1.00 81.62 191 GLU A CA 1
ATOM 1507 C C . GLU A 1 191 ? 6.237 5.471 0.003 1.00 81.62 191 GLU A C 1
ATOM 1509 O O . GLU A 1 191 ? 6.854 4.875 -0.882 1.00 81.62 191 GLU A O 1
ATOM 1514 N N . PRO A 1 192 ? 5.030 5.033 0.417 1.00 86.75 192 PRO A N 1
ATOM 1515 C CA . PRO A 1 192 ? 4.472 3.761 -0.033 1.00 86.75 192 PRO A CA 1
ATOM 1516 C C . PRO A 1 192 ? 4.140 3.756 -1.519 1.00 86.75 192 PRO A C 1
ATOM 1518 O O . PRO A 1 192 ? 4.347 2.728 -2.148 1.00 86.75 192 PRO A O 1
ATOM 1521 N N . ALA A 1 193 ? 3.723 4.884 -2.104 1.00 90.06 193 ALA A N 1
ATOM 1522 C CA . ALA A 1 193 ? 3.538 4.984 -3.552 1.00 90.06 193 ALA A CA 1
ATOM 1523 C C . ALA A 1 193 ? 4.847 4.703 -4.316 1.00 90.06 193 ALA A C 1
ATOM 1525 O O . ALA A 1 193 ? 4.857 3.961 -5.293 1.00 90.06 193 ALA A O 1
ATOM 1526 N N . LEU A 1 194 ? 5.983 5.214 -3.834 1.00 90.50 194 LEU A N 1
ATOM 1527 C CA . LEU A 1 194 ? 7.288 4.967 -4.455 1.00 90.50 194 LEU A CA 1
ATOM 1528 C C . LEU A 1 194 ? 7.831 3.569 -4.173 1.00 90.50 194 LEU A C 1
ATOM 1530 O O . LEU A 1 194 ? 8.435 2.950 -5.047 1.00 90.50 194 LEU A O 1
ATOM 1534 N N . ALA A 1 195 ? 7.625 3.061 -2.957 1.00 89.88 195 ALA A N 1
ATOM 1535 C CA . ALA A 1 195 ? 7.959 1.685 -2.612 1.00 89.88 195 ALA A CA 1
ATOM 1536 C C . ALA A 1 195 ? 7.168 0.700 -3.483 1.00 89.88 195 ALA A C 1
ATOM 1538 O O . ALA A 1 195 ? 7.745 -0.259 -3.994 1.00 89.88 195 ALA A O 1
ATOM 1539 N N . TYR A 1 196 ? 5.882 0.985 -3.703 1.00 91.62 196 TYR A N 1
ATOM 1540 C CA . TYR A 1 196 ? 5.022 0.247 -4.613 1.00 91.62 196 TYR A CA 1
ATOM 1541 C C . TYR A 1 196 ? 5.534 0.332 -6.049 1.00 91.62 196 TYR A C 1
ATOM 1543 O O . TYR A 1 196 ? 5.770 -0.714 -6.637 1.00 91.62 196 TYR A O 1
ATOM 1551 N N . LEU A 1 197 ? 5.808 1.526 -6.592 1.00 92.06 197 LEU A N 1
ATOM 1552 C CA . LEU A 1 197 ? 6.365 1.675 -7.947 1.00 92.06 197 LEU A CA 1
ATOM 1553 C C . LEU A 1 197 ? 7.650 0.869 -8.142 1.00 92.06 197 LEU A C 1
ATOM 1555 O O . LEU A 1 197 ? 7.790 0.154 -9.131 1.00 92.06 197 LEU A O 1
ATOM 1559 N N . ALA A 1 198 ? 8.578 0.964 -7.190 1.00 91.88 198 ALA A N 1
ATOM 1560 C CA . ALA A 1 198 ? 9.840 0.241 -7.241 1.00 91.88 198 ALA A CA 1
ATOM 1561 C C . ALA A 1 198 ? 9.636 -1.282 -7.201 1.00 91.88 198 ALA A C 1
ATOM 1563 O O . ALA A 1 198 ? 10.238 -2.004 -7.997 1.00 91.88 198 ALA A O 1
ATOM 1564 N N . GLY A 1 199 ? 8.784 -1.765 -6.291 1.00 91.75 199 GLY A N 1
ATOM 1565 C CA . GLY A 1 199 ? 8.424 -3.180 -6.179 1.00 91.75 199 GLY A CA 1
ATOM 1566 C C . GLY A 1 199 ? 7.726 -3.696 -7.433 1.00 91.75 199 GLY A C 1
ATOM 1567 O O . GLY A 1 199 ? 8.111 -4.729 -7.975 1.00 91.75 199 GLY A O 1
ATOM 1568 N N . TYR A 1 200 ? 6.754 -2.937 -7.932 1.00 93.06 200 TYR A N 1
ATOM 1569 C CA . TYR A 1 200 ? 5.954 -3.279 -9.096 1.00 93.06 200 TYR A CA 1
ATOM 1570 C C . TYR A 1 200 ? 6.799 -3.316 -10.370 1.00 93.06 200 TYR A C 1
ATOM 1572 O O . TYR A 1 200 ? 6.725 -4.294 -11.110 1.00 93.06 200 TYR A O 1
ATOM 1580 N N . PHE A 1 201 ? 7.659 -2.315 -10.604 1.00 93.75 201 PHE A N 1
ATOM 1581 C CA . PHE A 1 201 ? 8.611 -2.342 -11.720 1.00 93.75 201 PHE A CA 1
ATOM 1582 C C . PHE A 1 201 ? 9.518 -3.565 -11.631 1.00 93.75 201 PHE A C 1
ATOM 1584 O O . PHE A 1 201 ? 9.650 -4.304 -12.606 1.00 93.75 201 PHE A O 1
ATOM 1591 N N . ALA A 1 202 ? 10.126 -3.801 -10.467 1.00 91.88 202 ALA A N 1
ATOM 1592 C CA . ALA A 1 202 ? 11.101 -4.868 -10.339 1.00 91.88 202 ALA A CA 1
ATOM 1593 C C . ALA A 1 202 ? 10.462 -6.259 -10.524 1.00 91.88 202 ALA A C 1
ATOM 1595 O O . ALA A 1 202 ? 11.035 -7.111 -11.205 1.00 91.88 202 ALA A O 1
ATOM 1596 N N . GLN A 1 203 ? 9.251 -6.454 -9.993 1.00 92.06 203 GLN A N 1
ATOM 1597 C CA . GLN A 1 203 ? 8.454 -7.665 -10.178 1.00 92.06 203 GLN A CA 1
ATOM 1598 C C . GLN A 1 203 ? 8.038 -7.844 -11.641 1.00 92.06 203 GLN A C 1
ATOM 1600 O O . GLN A 1 203 ? 8.218 -8.925 -12.192 1.00 92.06 203 GLN A O 1
ATOM 1605 N N . SER A 1 204 ? 7.518 -6.794 -12.281 1.00 92.50 204 SER A N 1
ATOM 1606 C CA . SER A 1 204 ? 7.065 -6.848 -13.678 1.00 92.50 204 SER A CA 1
ATOM 1607 C C . SER A 1 204 ? 8.230 -7.147 -14.622 1.00 92.50 204 SER A C 1
ATOM 1609 O O . SER A 1 204 ? 8.114 -7.976 -15.521 1.00 92.50 204 SER A O 1
ATOM 1611 N N . TYR A 1 205 ? 9.394 -6.539 -14.374 1.00 92.31 205 TYR A N 1
ATOM 1612 C CA . TYR A 1 205 ? 10.613 -6.820 -15.126 1.00 92.31 205 TYR A CA 1
ATOM 1613 C C . TYR A 1 205 ? 11.049 -8.278 -14.959 1.00 92.31 205 TYR A C 1
ATOM 1615 O O . TYR A 1 205 ? 11.400 -8.933 -15.942 1.00 92.31 205 TYR A O 1
ATOM 1623 N N . TRP A 1 206 ? 11.026 -8.807 -13.733 1.00 89.94 206 TRP A N 1
ATOM 1624 C CA . TRP A 1 206 ? 11.371 -10.206 -13.482 1.00 89.94 206 TRP A CA 1
ATOM 1625 C C . TRP A 1 206 ? 10.381 -11.167 -14.145 1.00 89.94 206 TRP A C 1
ATOM 1627 O O . TRP A 1 206 ? 10.814 -12.114 -14.795 1.00 89.94 206 TRP A O 1
ATOM 1637 N N . CYS A 1 207 ? 9.078 -10.885 -14.086 1.00 89.44 207 CYS A N 1
ATOM 1638 C CA . CYS A 1 207 ? 8.058 -11.667 -14.786 1.00 89.44 207 CYS A CA 1
ATOM 1639 C C . CYS A 1 207 ? 8.262 -11.667 -16.311 1.00 89.44 207 CYS A C 1
ATOM 1641 O O . CYS A 1 207 ? 8.138 -12.714 -16.940 1.00 89.44 207 CYS A O 1
ATOM 1643 N N . ALA A 1 208 ? 8.588 -10.516 -16.908 1.00 89.19 208 ALA A N 1
ATOM 1644 C CA . ALA A 1 208 ? 8.768 -10.395 -18.355 1.00 89.19 208 ALA A CA 1
ATOM 1645 C C . ALA A 1 208 ? 10.097 -10.996 -18.852 1.00 89.19 208 ALA A C 1
ATOM 1647 O O . ALA A 1 208 ? 10.154 -11.599 -19.924 1.00 89.19 208 ALA A O 1
ATOM 1648 N N . SER A 1 209 ? 11.183 -10.818 -18.095 1.00 86.69 209 SER A N 1
ATOM 1649 C CA . SER A 1 209 ? 12.542 -11.169 -18.535 1.00 86.69 209 SER A CA 1
ATOM 1650 C C . SER A 1 209 ? 13.085 -12.479 -17.963 1.00 86.69 209 SER A C 1
ATOM 1652 O O . SER A 1 209 ? 14.077 -12.991 -18.474 1.00 86.69 209 SER A O 1
ATOM 1654 N N . GLY A 1 210 ? 12.495 -12.993 -16.880 1.00 84.44 210 GLY A N 1
ATOM 1655 C CA . GLY A 1 210 ? 13.056 -14.088 -16.084 1.00 84.44 210 GLY A CA 1
ATOM 1656 C C . GLY A 1 210 ? 14.302 -13.698 -15.278 1.00 84.44 210 GLY A C 1
ATOM 1657 O O . GLY A 1 210 ? 14.956 -14.565 -14.707 1.00 84.44 210 GLY A O 1
ATOM 1658 N N . THR A 1 211 ? 14.664 -12.411 -15.231 1.00 82.94 211 THR A N 1
ATOM 1659 C CA . THR A 1 211 ? 15.876 -11.922 -14.557 1.00 82.94 211 THR A CA 1
ATOM 1660 C C . THR A 1 211 ? 15.558 -10.776 -13.608 1.00 82.94 211 THR A C 1
ATOM 1662 O O . THR A 1 211 ? 14.687 -9.953 -13.871 1.00 82.94 211 THR A O 1
ATOM 1665 N N . VAL A 1 212 ? 16.256 -10.709 -12.475 1.00 81.62 212 VAL A N 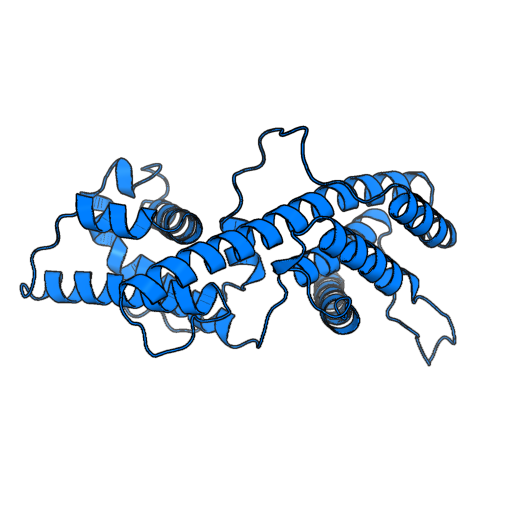1
ATOM 1666 C CA . VAL A 1 212 ? 16.105 -9.586 -11.542 1.00 81.62 212 VAL A CA 1
ATOM 1667 C C . VAL A 1 212 ? 16.749 -8.345 -12.171 1.00 81.62 212 VAL A C 1
ATOM 1669 O O . VAL A 1 212 ? 17.911 -8.426 -12.588 1.00 81.62 212 VAL A O 1
ATOM 1672 N N . PRO A 1 213 ? 16.063 -7.188 -12.232 1.00 76.44 213 PRO A N 1
ATOM 1673 C CA . PRO A 1 213 ? 16.663 -5.990 -12.803 1.00 76.44 213 PRO A CA 1
ATOM 1674 C C . PRO A 1 213 ? 17.872 -5.565 -11.957 1.00 76.44 213 PRO A C 1
ATOM 1676 O O . PRO A 1 213 ? 17.847 -5.597 -10.723 1.00 76.44 213 PRO A O 1
ATOM 1679 N N . GLY A 1 214 ? 18.978 -5.234 -12.625 1.00 64.31 214 GLY A N 1
ATOM 1680 C CA . GLY A 1 214 ? 20.267 -5.017 -11.968 1.00 64.31 214 GLY A CA 1
ATOM 1681 C C . GLY A 1 214 ? 20.251 -3.894 -10.920 1.00 64.31 214 GLY A C 1
ATOM 1682 O O . GLY A 1 214 ? 19.458 -2.948 -10.985 1.00 64.31 214 GLY A O 1
ATOM 1683 N N . ARG A 1 215 ? 21.174 -3.980 -9.949 1.00 59.88 215 ARG A N 1
ATOM 1684 C CA . ARG A 1 215 ? 21.504 -2.851 -9.063 1.00 59.88 215 ARG A CA 1
ATOM 1685 C C . ARG A 1 215 ? 22.259 -1.795 -9.866 1.00 59.88 215 ARG A C 1
ATOM 1687 O O . ARG A 1 215 ? 22.967 -2.115 -10.814 1.00 59.88 215 ARG A O 1
ATOM 1694 N N . THR A 1 216 ? 22.152 -0.536 -9.468 1.00 56.22 216 THR A N 1
ATOM 1695 C CA . THR A 1 216 ? 23.145 0.478 -9.838 1.00 56.22 216 THR A CA 1
ATOM 1696 C C . THR A 1 216 ? 24.547 -0.044 -9.521 1.00 56.22 216 THR A C 1
ATOM 1698 O O . THR A 1 216 ? 24.862 -0.215 -8.347 1.00 56.22 216 THR A O 1
ATOM 1701 N N . TYR A 1 217 ? 25.322 -0.303 -10.576 1.00 41.53 217 TYR A N 1
ATOM 1702 C CA . TYR A 1 217 ? 26.735 -0.683 -10.610 1.00 41.53 217 TYR A CA 1
ATOM 1703 C C . TYR A 1 217 ? 27.145 -1.962 -9.848 1.00 41.53 217 TYR A C 1
ATOM 1705 O O . TYR A 1 217 ? 27.097 -2.036 -8.619 1.00 41.53 217 TYR A O 1
ATOM 1713 N N . ASN A 1 218 ? 27.622 -2.970 -10.587 1.00 43.38 218 ASN A N 1
ATOM 1714 C CA . ASN A 1 218 ? 28.304 -4.135 -10.021 1.00 43.38 218 ASN A CA 1
ATOM 1715 C C . ASN A 1 218 ? 29.825 -3.962 -10.161 1.00 43.38 218 ASN A C 1
ATOM 1717 O O . ASN A 1 218 ? 30.364 -4.067 -11.260 1.00 43.38 218 ASN A O 1
ATOM 1721 N N . ALA A 1 219 ? 30.518 -3.730 -9.043 1.00 38.03 219 ALA A N 1
ATOM 1722 C CA . ALA A 1 219 ? 31.968 -3.527 -9.023 1.00 38.03 219 ALA A CA 1
ATOM 1723 C C . ALA A 1 219 ? 32.784 -4.771 -9.432 1.00 38.03 219 ALA A C 1
ATOM 1725 O O . ALA A 1 219 ? 33.944 -4.627 -9.794 1.00 38.03 219 ALA A O 1
ATOM 1726 N N . TYR A 1 220 ? 32.196 -5.972 -9.397 1.00 39.41 220 TYR A N 1
ATOM 1727 C CA . TYR A 1 220 ? 32.865 -7.210 -9.818 1.00 39.41 220 TYR A CA 1
ATOM 1728 C C . TYR A 1 220 ? 32.739 -7.485 -11.320 1.00 39.41 220 TYR A C 1
ATOM 1730 O O . TYR A 1 220 ? 33.528 -8.245 -11.871 1.00 39.41 220 TYR A O 1
ATOM 1738 N N . GLU A 1 221 ? 31.742 -6.890 -11.973 1.00 43.12 221 GLU A N 1
ATOM 1739 C CA . GLU A 1 221 ? 31.411 -7.152 -13.380 1.00 43.12 221 GLU A CA 1
ATOM 1740 C C . GLU A 1 221 ? 31.669 -5.940 -14.289 1.00 43.12 221 GLU A C 1
ATOM 1742 O O . GLU A 1 221 ? 31.437 -6.042 -15.491 1.00 43.12 221 GLU A O 1
ATOM 1747 N N . GLU A 1 222 ? 32.109 -4.803 -13.726 1.00 41.75 222 GLU A N 1
ATOM 1748 C CA . GLU A 1 222 ? 32.408 -3.533 -14.421 1.00 41.75 222 GLU A CA 1
ATOM 1749 C C . GLU A 1 222 ? 31.348 -3.127 -15.464 1.00 41.75 222 GLU A C 1
ATOM 1751 O O . GLU A 1 222 ? 31.651 -2.583 -16.527 1.00 41.75 222 GLU A O 1
ATOM 1756 N N . ARG A 1 223 ? 30.070 -3.411 -15.187 1.00 41.09 223 ARG A N 1
ATOM 1757 C CA . ARG A 1 223 ? 28.961 -3.105 -16.097 1.00 41.09 223 ARG A CA 1
ATOM 1758 C C . ARG A 1 223 ? 27.879 -2.285 -15.420 1.00 41.09 223 ARG A C 1
ATOM 1760 O O . ARG A 1 223 ? 27.420 -2.589 -14.317 1.00 41.09 223 ARG A O 1
ATOM 1767 N N . ASP A 1 224 ? 27.434 -1.270 -16.153 1.00 44.75 224 ASP A N 1
ATOM 1768 C CA . ASP A 1 224 ? 26.305 -0.431 -15.790 1.00 44.75 224 ASP A CA 1
ATOM 1769 C C . ASP A 1 224 ? 24.974 -1.150 -16.046 1.00 44.75 224 ASP A C 1
ATOM 1771 O O . ASP A 1 224 ? 24.660 -1.587 -17.158 1.00 44.75 224 ASP A O 1
ATOM 1775 N N . THR A 1 225 ? 24.154 -1.241 -14.999 1.00 53.84 225 THR A N 1
ATOM 1776 C CA . THR A 1 225 ? 22.733 -1.618 -15.087 1.00 53.84 225 THR A CA 1
ATOM 1777 C C . THR A 1 225 ? 21.813 -0.571 -14.460 1.00 53.84 225 THR A C 1
ATOM 1779 O O . THR A 1 225 ? 20.652 -0.867 -14.196 1.00 53.84 225 THR A O 1
ATOM 1782 N N . GLY A 1 226 ? 22.291 0.667 -14.251 1.00 66.06 226 GLY A N 1
ATOM 1783 C CA . GLY A 1 226 ? 21.543 1.787 -13.647 1.00 66.06 226 GLY A CA 1
ATOM 1784 C C . GLY A 1 226 ? 20.185 2.117 -14.287 1.00 66.06 226 GLY A C 1
ATOM 1785 O O . GLY A 1 226 ? 19.411 2.868 -13.706 1.00 66.06 226 GLY A O 1
ATOM 1786 N N . MET A 1 227 ? 19.865 1.485 -15.416 1.00 83.44 227 MET A N 1
ATOM 1787 C CA . MET A 1 227 ? 18.571 1.481 -16.089 1.00 83.44 227 MET A CA 1
ATOM 1788 C C . MET A 1 227 ? 17.376 1.302 -15.142 1.00 83.44 227 MET A C 1
ATOM 1790 O O . MET A 1 227 ? 16.464 2.113 -15.190 1.00 83.44 227 MET A O 1
ATOM 1794 N N . GLY A 1 228 ? 17.361 0.298 -14.259 1.00 86.81 228 GLY A N 1
ATOM 1795 C CA . GLY A 1 228 ? 16.175 0.057 -13.425 1.00 86.81 228 GLY A CA 1
ATOM 1796 C C . GLY A 1 228 ? 15.929 1.140 -12.366 1.00 86.81 228 GLY A C 1
ATOM 1797 O O . GLY A 1 228 ? 14.784 1.524 -12.127 1.00 86.81 228 GLY A O 1
ATOM 1798 N N . LEU A 1 229 ? 17.000 1.710 -11.795 1.00 86.19 229 LEU A N 1
ATOM 1799 C CA . LEU A 1 229 ? 16.877 2.883 -10.926 1.00 86.19 229 LEU A CA 1
ATOM 1800 C C . LEU A 1 229 ? 16.431 4.110 -11.727 1.00 86.19 229 LEU A C 1
ATOM 1802 O O . LEU A 1 229 ? 15.621 4.891 -11.238 1.00 86.19 229 LEU A O 1
ATOM 1806 N N . GLU A 1 230 ? 16.954 4.278 -12.939 1.00 87.19 230 GLU A N 1
ATOM 1807 C CA . GLU A 1 230 ? 16.610 5.405 -13.801 1.00 87.19 230 GLU A CA 1
ATOM 1808 C C . GLU A 1 230 ? 15.146 5.356 -14.251 1.00 87.19 230 GLU A C 1
ATOM 1810 O O . GLU A 1 230 ? 14.442 6.355 -14.152 1.00 87.19 230 GLU A O 1
ATOM 1815 N N . ILE A 1 231 ? 14.637 4.177 -14.615 1.00 91.25 231 ILE A N 1
ATOM 1816 C CA . ILE A 1 231 ? 13.210 3.963 -14.885 1.00 91.25 231 ILE A CA 1
ATOM 1817 C C . ILE A 1 231 ? 12.380 4.326 -13.649 1.00 91.25 231 ILE A C 1
ATOM 1819 O O . ILE A 1 231 ? 11.418 5.081 -13.755 1.00 91.25 231 ILE A O 1
ATOM 1823 N N . CYS A 1 232 ? 12.778 3.870 -12.457 1.00 91.19 232 CYS A N 1
ATOM 1824 C CA . CYS A 1 232 ? 12.102 4.245 -11.213 1.00 91.19 232 CYS A CA 1
ATOM 1825 C C . CYS A 1 232 ? 12.119 5.763 -10.959 1.00 91.19 232 CYS A C 1
ATOM 1827 O O . CYS A 1 232 ? 11.134 6.301 -10.458 1.00 91.19 232 CYS A O 1
ATOM 1829 N N . ARG A 1 233 ? 13.207 6.466 -11.305 1.00 89.44 233 ARG A N 1
ATOM 1830 C CA . ARG A 1 233 ? 13.300 7.933 -11.198 1.00 89.44 233 ARG A CA 1
ATOM 1831 C C . ARG A 1 233 ? 12.369 8.644 -12.172 1.00 89.44 233 ARG A C 1
ATOM 1833 O O . ARG A 1 233 ? 11.716 9.596 -11.758 1.00 89.44 233 ARG A O 1
ATOM 1840 N N . LEU A 1 234 ? 12.280 8.177 -13.418 1.00 91.69 234 LEU A N 1
ATOM 1841 C CA . LEU A 1 234 ? 11.338 8.708 -14.408 1.00 91.69 234 LEU A CA 1
ATOM 1842 C C . LEU A 1 234 ? 9.892 8.548 -13.918 1.00 91.69 234 LEU A C 1
ATOM 1844 O O . LEU A 1 234 ? 9.142 9.520 -13.889 1.00 91.69 234 LEU A O 1
ATOM 1848 N N . LEU A 1 235 ? 9.536 7.357 -13.424 1.00 93.31 235 LEU A N 1
ATOM 1849 C CA . LEU A 1 235 ? 8.214 7.090 -12.844 1.00 93.31 235 LEU A CA 1
ATOM 1850 C C . LEU A 1 235 ? 7.929 7.966 -11.615 1.00 93.31 235 LEU A C 1
ATOM 1852 O O . LEU A 1 235 ? 6.828 8.486 -11.472 1.00 93.31 235 LEU A O 1
ATOM 1856 N N . ALA A 1 236 ? 8.909 8.166 -10.730 1.00 91.38 236 ALA A N 1
ATOM 1857 C CA . ALA A 1 236 ? 8.752 9.052 -9.576 1.00 91.38 236 ALA A CA 1
ATOM 1858 C C . ALA A 1 236 ? 8.578 10.524 -9.991 1.00 91.38 236 ALA A C 1
ATOM 1860 O O . ALA A 1 236 ? 7.782 11.245 -9.389 1.00 91.38 236 ALA A O 1
ATOM 1861 N N . GLY A 1 237 ? 9.294 10.965 -11.031 1.00 90.69 237 GLY A N 1
ATOM 1862 C CA . GLY A 1 237 ? 9.151 12.299 -11.613 1.00 90.69 237 GLY A CA 1
ATOM 1863 C C . GLY A 1 237 ? 7.748 12.538 -12.169 1.00 90.69 237 GLY A C 1
ATOM 1864 O O . GLY A 1 237 ? 7.116 13.538 -11.827 1.00 90.69 237 GLY A O 1
ATOM 1865 N N . ASP A 1 238 ? 7.230 11.588 -12.946 1.00 93.00 238 ASP A N 1
ATOM 1866 C CA . ASP A 1 238 ? 5.867 11.649 -13.477 1.00 93.00 238 ASP A CA 1
ATOM 1867 C C . ASP A 1 238 ? 4.818 11.603 -12.361 1.00 93.00 238 ASP A C 1
ATOM 1869 O O . ASP A 1 238 ? 3.874 12.393 -12.376 1.00 93.00 238 ASP A O 1
ATOM 1873 N N . LEU A 1 239 ? 5.004 10.751 -11.343 1.00 92.06 239 LEU A N 1
ATOM 1874 C CA . LEU A 1 239 ? 4.122 10.709 -10.174 1.00 92.06 239 LEU A CA 1
ATOM 1875 C C . LEU A 1 239 ? 4.059 12.092 -9.516 1.00 92.06 239 LEU A C 1
ATOM 1877 O O . LEU A 1 239 ? 2.976 12.619 -9.280 1.00 92.06 239 LEU A O 1
ATOM 1881 N N . HIS A 1 240 ? 5.212 12.715 -9.264 1.00 89.00 240 HIS A N 1
ATOM 1882 C CA . HIS A 1 240 ? 5.274 14.052 -8.675 1.00 89.00 240 HIS A CA 1
ATOM 1883 C C . HIS A 1 240 ? 4.577 15.109 -9.540 1.00 89.00 240 HIS A C 1
ATOM 1885 O O . HIS A 1 240 ? 3.923 15.999 -8.996 1.00 89.00 240 HIS A O 1
ATOM 1891 N N . ALA A 1 241 ? 4.693 15.022 -10.867 1.00 88.94 241 ALA A N 1
ATOM 1892 C CA . ALA A 1 241 ? 4.047 15.957 -11.783 1.00 88.94 241 ALA A CA 1
ATOM 1893 C C . ALA A 1 241 ? 2.511 15.865 -11.728 1.00 88.94 241 ALA A C 1
ATOM 1895 O O . ALA A 1 241 ? 1.834 16.892 -11.815 1.00 88.94 241 ALA A O 1
ATOM 1896 N N . VAL A 1 242 ? 1.963 14.664 -11.522 1.00 89.31 242 VAL A N 1
ATOM 1897 C CA . VAL A 1 242 ? 0.513 14.427 -11.436 1.00 89.31 242 VAL A CA 1
ATOM 1898 C C . VAL A 1 242 ? -0.080 14.894 -10.099 1.00 89.31 242 VAL A C 1
ATOM 1900 O O . VAL A 1 242 ? -1.243 15.294 -10.043 1.00 89.31 242 VAL A O 1
ATOM 1903 N N . LEU A 1 243 ? 0.698 14.889 -9.013 1.00 87.06 243 LEU A N 1
ATOM 1904 C CA . LEU A 1 243 ? 0.206 15.310 -7.696 1.00 87.06 243 LEU A CA 1
ATOM 1905 C C . LEU A 1 243 ? 0.001 16.836 -7.603 1.00 87.06 243 LEU A C 1
ATOM 1907 O O . LEU A 1 243 ? 0.714 17.591 -8.274 1.00 87.06 243 LEU A O 1
ATOM 1911 N N . PRO A 1 244 ? -0.925 17.333 -6.754 1.00 84.00 244 PRO A N 1
ATOM 1912 C CA . PRO A 1 244 ? -1.139 18.770 -6.588 1.00 84.00 244 PRO A CA 1
ATOM 1913 C C . PRO A 1 244 ? 0.094 19.466 -5.999 1.00 84.00 244 PRO A C 1
ATOM 1915 O O . PRO A 1 244 ? 0.707 18.960 -5.060 1.00 84.00 244 PRO A O 1
ATOM 1918 N N . GLU A 1 245 ? 0.422 20.663 -6.496 1.00 81.56 245 GLU A N 1
ATOM 1919 C CA . GLU A 1 245 ? 1.684 21.370 -6.208 1.00 81.56 245 GLU A CA 1
ATOM 1920 C C . GLU A 1 245 ? 1.990 21.533 -4.712 1.00 81.56 245 GLU A C 1
ATOM 1922 O O . GLU A 1 245 ? 3.119 21.305 -4.283 1.00 81.56 245 GLU A O 1
ATOM 1927 N N . LYS A 1 246 ? 0.970 21.827 -3.896 1.00 79.44 246 LYS A N 1
ATOM 1928 C CA . LYS A 1 246 ? 1.085 21.967 -2.433 1.00 79.44 246 LYS A CA 1
ATOM 1929 C C . LYS A 1 246 ? 1.606 20.701 -1.730 1.00 79.44 246 LYS A C 1
ATOM 1931 O O . LYS A 1 246 ? 2.177 20.808 -0.648 1.00 79.44 246 LYS A O 1
ATOM 1936 N N . TYR A 1 247 ? 1.399 19.527 -2.326 1.00 75.38 247 TYR A N 1
ATOM 1937 C CA . TYR A 1 247 ? 1.770 18.220 -1.774 1.00 75.38 247 TYR A CA 1
ATOM 1938 C C . TYR A 1 247 ? 2.952 17.580 -2.505 1.00 75.38 247 TYR A C 1
ATOM 1940 O O . TYR A 1 247 ? 3.369 16.479 -2.148 1.00 75.38 247 TYR A O 1
ATOM 1948 N N . ARG A 1 248 ? 3.517 18.263 -3.509 1.00 74.81 248 ARG A N 1
ATOM 1949 C CA . ARG A 1 248 ? 4.729 17.797 -4.179 1.00 74.81 248 ARG A CA 1
ATOM 1950 C C . ARG A 1 248 ? 5.915 17.917 -3.217 1.00 74.81 248 ARG A C 1
ATOM 1952 O O . ARG A 1 248 ? 6.124 18.984 -2.631 1.00 74.81 248 ARG A O 1
ATOM 1959 N N . PRO A 1 249 ? 6.727 16.863 -3.053 1.00 66.25 249 PRO A N 1
ATOM 1960 C CA . PRO A 1 249 ? 7.985 16.972 -2.328 1.00 66.25 249 PRO A CA 1
ATOM 1961 C C . PRO A 1 249 ? 8.885 18.048 -2.960 1.00 66.25 249 PRO A C 1
ATOM 1963 O O . PRO A 1 249 ? 8.968 18.158 -4.182 1.00 66.25 249 PRO A O 1
ATOM 1966 N N . LYS A 1 250 ? 9.589 18.840 -2.134 1.00 57.88 250 LYS A N 1
ATOM 1967 C CA . LYS A 1 250 ? 10.483 19.929 -2.599 1.00 57.88 250 LYS A CA 1
ATOM 1968 C C . LYS A 1 250 ? 11.676 19.442 -3.429 1.00 57.88 250 LYS A C 1
ATOM 1970 O O . LYS A 1 250 ? 12.300 20.231 -4.130 1.00 57.88 250 LYS A O 1
ATOM 1975 N N . THR A 1 251 ? 12.010 18.165 -3.324 1.00 59.38 251 THR A N 1
ATOM 1976 C CA . THR A 1 251 ? 13.054 17.500 -4.102 1.00 59.38 251 THR A CA 1
ATOM 1977 C C . THR A 1 251 ? 12.449 16.273 -4.771 1.00 59.38 251 THR A C 1
ATOM 1979 O O . THR A 1 251 ? 11.580 15.640 -4.164 1.00 59.38 251 THR A O 1
ATOM 1982 N N . PRO A 1 252 ? 12.891 15.893 -5.983 1.00 60.00 252 PRO A N 1
ATOM 1983 C CA . PRO A 1 252 ? 12.529 14.594 -6.534 1.00 60.00 252 PRO A CA 1
ATOM 1984 C C . PRO A 1 252 ? 12.893 13.504 -5.524 1.00 60.00 252 PRO A C 1
ATOM 1986 O O . PRO A 1 252 ? 13.901 13.608 -4.818 1.00 60.00 252 PRO A O 1
ATOM 1989 N N . ALA A 1 253 ? 12.031 12.503 -5.404 1.00 66.88 253 ALA A N 1
ATOM 1990 C CA . ALA A 1 253 ? 12.194 11.497 -4.376 1.00 66.88 253 ALA A CA 1
ATOM 1991 C C . ALA A 1 253 ? 13.377 10.577 -4.695 1.00 66.88 253 ALA A C 1
ATOM 1993 O O . ALA A 1 253 ? 13.595 10.180 -5.844 1.00 66.88 253 ALA A O 1
ATOM 1994 N N . ASP A 1 254 ? 14.161 10.242 -3.669 1.00 79.44 254 ASP A N 1
ATOM 1995 C CA . ASP A 1 254 ? 15.303 9.346 -3.821 1.00 79.44 254 ASP A CA 1
ATOM 1996 C C . ASP A 1 254 ? 14.829 7.894 -3.967 1.00 79.44 254 ASP A C 1
ATOM 1998 O O . ASP A 1 254 ? 14.601 7.172 -2.993 1.00 79.44 254 ASP A O 1
ATOM 2002 N N . MET A 1 255 ? 14.736 7.444 -5.218 1.00 86.44 255 MET A N 1
ATOM 2003 C CA . MET A 1 255 ? 14.360 6.072 -5.557 1.00 86.44 255 MET A CA 1
ATOM 2004 C C . MET A 1 255 ? 15.434 5.030 -5.224 1.00 86.44 255 MET A C 1
ATOM 2006 O O . MET A 1 255 ? 15.146 3.835 -5.295 1.00 86.44 255 MET A O 1
ATOM 2010 N N . ALA A 1 256 ? 16.650 5.418 -4.813 1.00 83.62 256 ALA A N 1
ATOM 2011 C CA . ALA A 1 256 ? 17.729 4.462 -4.566 1.00 83.62 256 ALA A CA 1
ATOM 2012 C C . ALA A 1 256 ? 17.387 3.479 -3.441 1.00 83.62 256 ALA A C 1
ATOM 2014 O O . ALA A 1 256 ? 17.637 2.276 -3.562 1.00 83.62 256 ALA A O 1
ATOM 2015 N N . LYS A 1 257 ? 16.801 3.967 -2.341 1.00 83.62 257 LYS A N 1
ATOM 2016 C CA . LYS A 1 257 ? 16.421 3.122 -1.202 1.00 83.62 257 LYS A CA 1
ATOM 2017 C C . LYS A 1 257 ? 15.181 2.259 -1.493 1.00 83.62 257 LYS A C 1
ATOM 2019 O O . LYS A 1 257 ? 15.282 1.055 -1.242 1.00 83.62 257 LYS A O 1
ATOM 2024 N N . PRO A 1 258 ? 14.055 2.793 -2.016 1.00 86.25 258 PRO A N 1
ATOM 2025 C CA . PRO A 1 258 ? 12.919 1.978 -2.456 1.00 86.25 258 PRO A CA 1
ATOM 2026 C C . PRO A 1 258 ? 13.321 0.876 -3.442 1.00 86.25 258 PRO A C 1
ATOM 2028 O O . PRO A 1 258 ? 13.028 -0.295 -3.213 1.00 86.25 258 PRO A O 1
ATOM 2031 N N . TYR A 1 259 ? 14.087 1.227 -4.478 1.00 87.81 259 TYR A N 1
ATOM 2032 C CA . TYR A 1 259 ? 14.515 0.281 -5.507 1.00 87.81 259 TYR A CA 1
ATOM 2033 C C . TYR A 1 259 ? 15.458 -0.800 -4.970 1.00 87.81 259 TYR A C 1
ATOM 2035 O O . TYR A 1 259 ? 15.305 -1.981 -5.281 1.00 87.81 259 TYR A O 1
ATOM 2043 N N . ARG A 1 260 ? 16.399 -0.434 -4.088 1.00 85.31 260 ARG A N 1
ATOM 2044 C CA . ARG A 1 260 ? 17.288 -1.410 -3.442 1.00 85.31 260 ARG A CA 1
ATOM 2045 C C . ARG A 1 260 ? 16.508 -2.470 -2.668 1.00 85.31 260 ARG A C 1
ATOM 2047 O O . ARG A 1 260 ? 16.840 -3.646 -2.798 1.00 85.31 260 ARG A O 1
ATOM 2054 N N . LYS A 1 261 ? 15.501 -2.050 -1.895 1.00 84.62 261 LYS A N 1
ATOM 2055 C CA . LYS A 1 261 ? 14.648 -2.956 -1.115 1.00 84.62 261 LYS A CA 1
ATOM 2056 C C . LYS A 1 261 ? 13.813 -3.867 -2.012 1.00 84.62 261 LYS A C 1
ATOM 2058 O O . LYS A 1 261 ? 13.727 -5.056 -1.736 1.00 84.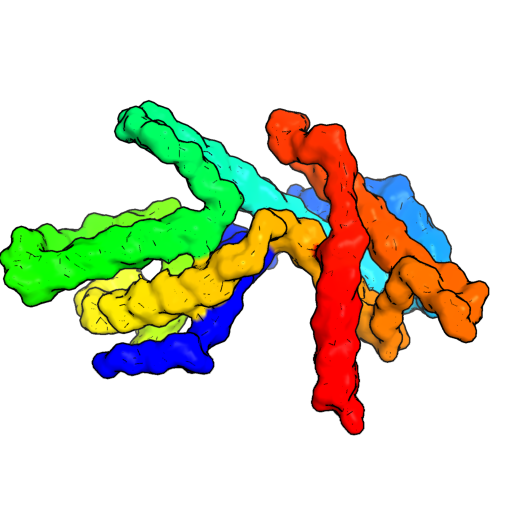62 261 LYS A O 1
ATOM 2063 N N . ALA A 1 262 ? 13.251 -3.326 -3.095 1.00 87.19 262 ALA A N 1
ATOM 2064 C CA . ALA A 1 262 ? 12.493 -4.105 -4.073 1.00 87.19 262 ALA A CA 1
ATOM 2065 C C . ALA A 1 262 ? 13.337 -5.240 -4.679 1.00 87.19 262 ALA A C 1
ATOM 2067 O O . ALA A 1 262 ? 12.905 -6.390 -4.716 1.00 87.19 262 ALA A O 1
ATOM 2068 N N . ILE A 1 263 ? 14.578 -4.941 -5.079 1.00 86.44 263 ILE A N 1
ATOM 2069 C CA . ILE A 1 263 ? 15.510 -5.955 -5.591 1.00 86.44 263 ILE A CA 1
ATOM 2070 C C . ILE A 1 263 ? 15.885 -6.985 -4.518 1.00 86.44 263 ILE A C 1
ATOM 2072 O O . ILE A 1 263 ? 15.982 -8.169 -4.827 1.00 86.44 263 ILE A O 1
ATOM 2076 N N . GLU A 1 264 ? 16.171 -6.551 -3.285 1.00 84.19 264 GLU A N 1
ATOM 2077 C CA . GLU A 1 264 ? 16.521 -7.466 -2.185 1.00 84.19 264 GLU A CA 1
ATOM 2078 C C . GLU A 1 264 ? 15.406 -8.484 -1.950 1.00 84.19 264 GLU A C 1
ATOM 2080 O O . GLU A 1 264 ? 15.675 -9.683 -1.968 1.00 84.19 264 GLU A O 1
ATOM 2085 N N . HIS A 1 265 ? 14.163 -8.010 -1.860 1.00 82.38 265 HIS A N 1
ATOM 2086 C CA . HIS A 1 265 ? 12.994 -8.862 -1.692 1.00 82.38 265 HIS A CA 1
ATOM 2087 C C . HIS A 1 265 ? 12.821 -9.861 -2.848 1.00 82.38 265 HIS A C 1
ATOM 2089 O O . HIS A 1 265 ? 12.627 -11.052 -2.623 1.00 82.38 265 HIS A O 1
ATOM 2095 N N . LEU A 1 266 ? 12.973 -9.412 -4.099 1.00 82.44 266 LEU A N 1
ATOM 2096 C CA . LEU A 1 266 ? 12.895 -10.306 -5.261 1.00 82.44 266 LEU A CA 1
ATOM 2097 C C . LEU A 1 266 ? 13.984 -11.376 -5.264 1.00 82.44 266 LEU A C 1
ATOM 2099 O O . LEU A 1 266 ? 13.718 -12.517 -5.620 1.00 82.44 266 LEU A O 1
ATOM 2103 N N . ARG A 1 267 ? 15.206 -11.037 -4.847 1.00 80.94 267 ARG A N 1
ATOM 2104 C CA . ARG A 1 267 ? 16.300 -12.015 -4.745 1.00 80.94 267 ARG A CA 1
ATOM 2105 C C . ARG A 1 267 ? 16.030 -13.067 -3.675 1.00 80.94 267 ARG A C 1
ATOM 2107 O O . ARG A 1 267 ? 16.449 -14.207 -3.840 1.00 80.94 267 ARG A O 1
ATOM 2114 N N . GLU A 1 268 ? 15.372 -12.697 -2.581 1.00 82.56 268 GLU A N 1
ATOM 2115 C CA . GLU A 1 268 ? 14.939 -13.651 -1.555 1.00 82.56 268 GLU A CA 1
ATOM 2116 C C . GLU A 1 268 ? 13.884 -14.619 -2.110 1.00 82.56 268 GLU A C 1
ATOM 2118 O O . GLU A 1 268 ? 13.980 -15.822 -1.873 1.00 82.56 268 GLU A O 1
ATOM 2123 N N . LEU A 1 269 ? 12.937 -14.115 -2.908 1.00 77.38 269 LEU A N 1
ATOM 2124 C CA . LEU A 1 269 ? 11.922 -14.930 -3.586 1.00 77.38 269 LEU A CA 1
ATOM 2125 C C . LEU A 1 269 ? 12.503 -15.843 -4.677 1.00 77.38 269 LEU A C 1
ATOM 2127 O O . LEU A 1 269 ? 12.061 -16.975 -4.836 1.00 77.38 269 LEU A O 1
ATOM 2131 N N . ASP A 1 270 ? 13.491 -15.373 -5.433 1.00 74.25 270 ASP A N 1
ATOM 2132 C CA . ASP A 1 270 ? 14.145 -16.156 -6.490 1.00 74.25 270 ASP A CA 1
ATOM 2133 C C . ASP A 1 270 ? 14.957 -17.326 -5.903 1.00 74.25 270 ASP A C 1
ATOM 2135 O O . ASP A 1 270 ? 14.905 -18.458 -6.386 1.00 74.25 270 ASP A O 1
ATOM 2139 N N . ARG A 1 271 ? 15.629 -17.080 -4.768 1.00 75.94 271 ARG A N 1
ATOM 2140 C CA . ARG A 1 271 ? 16.362 -18.107 -4.012 1.00 75.94 271 ARG A CA 1
ATOM 2141 C C . ARG A 1 271 ? 15.463 -19.168 -3.394 1.00 75.94 271 ARG A C 1
ATOM 2143 O O . ARG A 1 271 ? 15.915 -20.291 -3.248 1.00 75.94 271 ARG A O 1
ATOM 2150 N N . SER A 1 272 ? 14.234 -18.833 -3.002 1.00 73.38 272 SER A N 1
ATOM 2151 C CA . SER A 1 272 ? 13.306 -19.817 -2.429 1.00 73.38 272 SER A CA 1
ATOM 2152 C C . SER A 1 272 ? 12.646 -20.715 -3.482 1.00 73.38 272 SER A C 1
ATOM 2154 O O . SER A 1 272 ? 12.021 -21.711 -3.122 1.00 73.38 272 SER A O 1
ATOM 2156 N N . ARG A 1 273 ? 12.787 -20.380 -4.773 1.00 64.12 273 ARG A N 1
ATOM 2157 C CA . ARG A 1 273 ? 12.313 -21.183 -5.912 1.00 64.12 273 ARG A CA 1
ATOM 2158 C C . ARG A 1 273 ? 13.375 -22.122 -6.499 1.00 64.12 273 ARG A C 1
ATOM 2160 O O . ARG A 1 273 ? 13.009 -22.971 -7.309 1.00 64.12 273 ARG A O 1
ATOM 2167 N N . SER A 1 274 ? 14.645 -21.936 -6.132 1.00 53.66 274 SER A N 1
ATOM 2168 C CA . SER A 1 274 ? 15.806 -22.707 -6.610 1.00 53.66 274 SER A CA 1
ATOM 2169 C C . SER A 1 274 ? 16.214 -23.778 -5.605 1.00 53.66 274 SER A C 1
ATOM 2171 O O . SER A 1 274 ? 16.646 -24.859 -6.058 1.00 53.66 274 SER A O 1
#

Foldseek 3Di:
DQDPLVPFAACALLNLLLLQFPDDDDDPPFQFQDPVLLVVLLVLCVVPADPVLNVQLNVLLRVLLSSLLSSLVSLVVVVVVVVVVCVVVVNPDDDDSTPLVVLLVLLVVLLVQLVCVVVVNDDDDLVVSLVSQVVGSSSQSQLQVVLCVVVVVPDHRCSPGPSVSSSVCSNVSSSSSSSNSVSNCPDPDDSSSLLSSLLSSQVSSCVSRVDGQDAQDDPVVRDGSCSSVVSSQSSQVSSLVPDDPVSRDPDRDRSNVSNVVSSVVVVVVVVVVD

pLDDT: mean 81.43, std 14.22, range [36.38, 95.12]

Sequence (274 aa):
MSCPDDYCPALEETLLTSLGIADFGWVADRAAISEPSLETIRKLLETRLTQDQIGLLMADLGRGFASAVDMAQFQIGLWQELATHAEQISYTKPVPVKLGVLLRDYIRNLRLVLERAQRGEQRVPLDQFVRDIEQFPVLERLVTIHLEECLRWEVINPLRNAPEQAAEFLPQVLELLDVSIAAGVKRGPSEPALAYLAGYFAQSYWCASGTVPGRTYNAYEERDTGMGLEICRLLAGDLHAVLPEKYRPKTPADMAKPYRKAIEHLRELDRSRS

Radius of gyration: 21.6 Å; chains: 1; bounding box: 59×45×61 Å